Protein AF-A0A9D2LZL0-F1 (afdb_monomer_lite)

pLDDT: mean 82.32, std 16.12, range [36.31, 96.62]

Sequence (231 aa):
MKKNTRKNLRQLLTLCLCGFFLLLATGCQAQEADISLPTGEELEALESAVGYELDTLLDTLGLSEEDLTEPDLADLVPGLRDTNRYVELDTIRLRERIQINSDPAGTEYYGFSQYYLLYYPEKEGEDLVAPARALYDTLLETYGTPQSSIQDNMEPVTEEDWEKLSSGDETNLGDSWQVDEYTVLNFYVVLDGSYRRIELRYEWPELYETRMVNQGYLAREDAPLYLEGVE

Organism: NCBI:txid2838416

Foldseek 3Di:
DPPPVVVVVVVVVVVVVVVVVVVVVPPPPVPQPADADQADVLVVLCLVCFFAFPVSNCVSVVHDPVQWDQDDPVPDDQQKTFSSYWHDDPPFTWTKIWGFDDDPVSPGTTGGWKIKTKTDDPDPPDQPLVVLVSVVVVCCVRQNDFDQVVDDPGDDDDPVNSVCSVVVVDQKHKTWHPRDPQWIWIWMQHRPDNPGMIMIMIGRLQSNLQSCCVVVVDPPVRRPSHDPPRD

Radius of gyration: 23.6 Å; chains: 1; bounding box: 67×65×63 Å

Structure (mmCIF, N/CA/C/O backbone):
data_AF-A0A9D2LZL0-F1
#
_entry.id   AF-A0A9D2LZL0-F1
#
loop_
_atom_site.group_PDB
_atom_site.id
_atom_site.type_symbol
_atom_site.label_atom_id
_atom_site.label_alt_id
_atom_site.label_comp_id
_atom_site.label_asym_id
_atom_site.label_entity_id
_atom_site.label_seq_id
_atom_site.pdbx_PDB_ins_code
_atom_site.Cartn_x
_atom_site.Cartn_y
_atom_site.Cartn_z
_atom_site.occupancy
_atom_site.B_iso_or_equiv
_atom_site.auth_seq_id
_atom_site.auth_comp_id
_atom_site.auth_asym_id
_atom_site.auth_atom_id
_atom_site.pdbx_PDB_model_num
ATOM 1 N N . MET A 1 1 ? -41.123 49.631 -37.363 1.00 46.22 1 MET A N 1
ATOM 2 C CA . MET A 1 1 ? -39.895 49.026 -36.787 1.00 46.22 1 MET A CA 1
ATOM 3 C C . MET A 1 1 ? -40.201 47.966 -35.706 1.00 46.22 1 MET A C 1
ATOM 5 O O . MET A 1 1 ? -39.737 48.094 -34.587 1.00 46.22 1 MET A O 1
ATOM 9 N N . LYS A 1 2 ? -40.976 46.904 -35.998 1.00 47.22 2 LYS A N 1
ATOM 10 C CA . LYS A 1 2 ? -41.352 45.868 -34.994 1.00 47.22 2 LYS A CA 1
ATOM 11 C C . LYS A 1 2 ? -40.969 44.422 -35.366 1.00 47.22 2 LYS A C 1
ATOM 13 O O . LYS A 1 2 ? -41.225 43.511 -34.587 1.00 47.22 2 LYS A O 1
ATOM 18 N N . LYS A 1 3 ? -40.372 44.187 -36.545 1.00 45.50 3 LYS A N 1
ATOM 19 C CA . LYS A 1 3 ? -40.077 42.827 -37.048 1.00 45.50 3 LYS A CA 1
ATOM 20 C C . LYS A 1 3 ? -38.675 42.299 -36.702 1.00 45.50 3 LYS A C 1
ATOM 22 O O . LYS A 1 3 ? -38.541 41.091 -36.541 1.00 45.50 3 LYS A O 1
ATOM 27 N N . ASN A 1 4 ? -37.669 43.159 -36.513 1.00 49.22 4 ASN A N 1
ATOM 28 C CA . ASN A 1 4 ? -36.285 42.701 -36.287 1.00 49.22 4 ASN A CA 1
ATOM 29 C C . ASN A 1 4 ? -35.999 42.310 -34.826 1.00 49.22 4 ASN A C 1
ATOM 31 O O . ASN A 1 4 ? -35.248 41.374 -34.579 1.00 49.22 4 ASN A O 1
ATOM 35 N N . THR A 1 5 ? -36.667 42.935 -33.854 1.00 46.84 5 THR A N 1
ATOM 36 C CA . THR A 1 5 ? -36.438 42.674 -32.422 1.00 46.84 5 THR A CA 1
ATOM 37 C C . THR A 1 5 ? -36.901 41.277 -31.986 1.00 46.84 5 THR A C 1
ATOM 39 O O . THR A 1 5 ? -36.275 40.652 -31.138 1.00 46.84 5 THR A O 1
ATOM 42 N N . ARG A 1 6 ? -37.961 40.734 -32.609 1.00 50.62 6 ARG A N 1
ATOM 43 C CA . ARG A 1 6 ? -38.461 39.374 -32.315 1.00 50.62 6 ARG A CA 1
ATOM 44 C C . ARG A 1 6 ? -37.546 38.256 -32.824 1.00 50.62 6 ARG A C 1
ATOM 46 O O . ARG A 1 6 ? -37.548 37.185 -32.226 1.00 50.62 6 ARG A O 1
ATOM 53 N N . LYS A 1 7 ? -36.793 38.479 -33.911 1.00 50.34 7 LYS A N 1
ATOM 54 C CA . LYS A 1 7 ? -35.824 37.495 -34.431 1.00 50.34 7 LYS A CA 1
ATOM 55 C C . LYS A 1 7 ? -34.601 37.397 -33.516 1.00 50.34 7 LYS A C 1
ATOM 57 O O . LYS A 1 7 ? -34.241 36.290 -33.132 1.00 50.34 7 LYS A O 1
ATOM 62 N N . ASN A 1 8 ? -34.071 38.542 -33.082 1.00 54.78 8 ASN A N 1
ATOM 63 C CA . ASN A 1 8 ? -32.910 38.589 -32.191 1.00 54.78 8 ASN A CA 1
ATOM 64 C C . ASN A 1 8 ? -33.214 38.015 -30.800 1.00 54.78 8 ASN A C 1
ATOM 66 O O . ASN A 1 8 ? -32.378 37.312 -30.252 1.00 54.78 8 ASN A O 1
ATOM 70 N N . LEU A 1 9 ? -34.421 38.229 -30.258 1.00 50.97 9 LEU A N 1
ATOM 71 C CA . LEU A 1 9 ? -34.804 37.666 -28.957 1.00 50.97 9 LEU A CA 1
ATOM 72 C C . LEU A 1 9 ? -34.941 36.134 -28.994 1.00 50.97 9 LEU A C 1
ATOM 74 O O . LEU A 1 9 ? -34.541 35.464 -28.049 1.00 50.97 9 LEU A O 1
ATOM 78 N N . ARG A 1 10 ? -35.469 35.572 -30.093 1.00 53.09 10 ARG A N 1
ATOM 79 C CA . ARG A 1 10 ? -35.531 34.113 -30.274 1.00 53.09 10 ARG A CA 1
ATOM 80 C C . ARG A 1 10 ? -34.137 33.505 -30.409 1.00 53.09 10 ARG A C 1
ATOM 82 O O . ARG A 1 10 ? -33.887 32.500 -29.767 1.00 53.09 10 ARG A O 1
ATOM 89 N N . GLN A 1 11 ? -33.234 34.131 -31.166 1.00 54.78 11 GLN A N 1
ATOM 90 C CA . GLN A 1 11 ? -31.850 33.657 -31.294 1.00 54.78 11 GLN A CA 1
ATOM 91 C C . GLN A 1 11 ? -31.068 33.759 -29.976 1.00 54.78 11 GLN A C 1
ATOM 93 O O . GLN A 1 11 ? -30.339 32.828 -29.652 1.00 54.78 11 GLN A O 1
ATOM 98 N N . LEU A 1 12 ? -31.269 34.823 -29.186 1.00 53.47 12 LEU A N 1
ATOM 99 C CA . LEU A 1 12 ? -30.648 34.955 -27.861 1.00 53.47 12 LEU A CA 1
ATOM 100 C C . LEU A 1 12 ? -31.157 33.893 -26.876 1.00 53.47 12 LEU A C 1
ATOM 102 O O . LEU A 1 12 ? -30.365 33.301 -26.154 1.00 53.47 12 LEU A O 1
ATOM 106 N N . LEU A 1 13 ? -32.466 33.615 -26.875 1.00 53.81 13 LEU A N 1
ATOM 107 C CA . LEU A 1 13 ? -33.055 32.570 -26.031 1.00 53.81 13 LEU A CA 1
ATOM 108 C C . LEU A 1 13 ? -32.572 31.170 -26.431 1.00 53.81 13 LEU A C 1
ATOM 110 O O . LEU A 1 13 ? -32.317 30.356 -25.553 1.00 53.81 13 LEU A O 1
ATOM 114 N N . THR A 1 14 ? -32.393 30.892 -27.727 1.00 55.66 14 THR A N 1
ATOM 115 C CA . THR A 1 14 ? -31.835 29.610 -28.186 1.00 55.66 14 THR A CA 1
ATOM 116 C C . THR A 1 14 ? -30.355 29.467 -27.814 1.00 55.66 14 THR A C 1
ATOM 118 O O . THR A 1 14 ? -29.956 28.398 -27.370 1.00 55.66 14 THR A O 1
ATOM 121 N N . LEU A 1 15 ? -29.556 30.538 -27.903 1.00 53.66 15 LEU A N 1
ATOM 122 C CA . LEU A 1 15 ? -28.147 30.534 -27.482 1.00 53.66 15 LEU A CA 1
ATOM 123 C C . LEU A 1 15 ? -27.982 30.378 -25.961 1.00 53.66 15 LEU A C 1
ATOM 125 O O . LEU A 1 15 ? -27.123 29.617 -25.527 1.00 53.66 15 LEU A O 1
ATOM 129 N N . CYS A 1 16 ? -28.830 31.021 -25.152 1.00 55.09 16 CYS A N 1
ATOM 130 C CA . CYS A 1 16 ? -28.822 30.830 -23.698 1.00 55.09 16 CYS A CA 1
ATOM 131 C C . CYS A 1 16 ? -29.281 29.423 -23.287 1.00 55.09 16 CYS A C 1
ATOM 133 O O . CYS A 1 16 ? -28.709 28.863 -22.358 1.00 55.09 16 CYS A O 1
ATOM 135 N N . LEU A 1 17 ? -30.260 28.826 -23.981 1.00 50.84 17 LEU A N 1
ATOM 136 C CA . LEU A 1 17 ? -30.664 27.439 -23.717 1.00 50.84 17 LEU A CA 1
ATOM 137 C C . LEU A 1 17 ? -29.585 26.428 -24.132 1.00 50.84 17 LEU A C 1
ATOM 139 O O . LEU A 1 17 ? -29.344 25.485 -23.389 1.00 50.84 17 LEU A O 1
ATOM 143 N N . CYS A 1 18 ? -28.897 26.626 -25.261 1.00 54.00 18 CYS A N 1
ATOM 144 C CA . CYS A 1 18 ? -27.784 25.755 -25.657 1.00 54.00 18 CYS A CA 1
ATOM 145 C C . CYS A 1 18 ? -26.572 25.894 -24.719 1.00 54.00 18 CYS A C 1
ATOM 147 O O . CYS A 1 18 ? -25.956 24.887 -24.388 1.00 54.00 18 CYS A O 1
ATOM 149 N N . GLY A 1 19 ? -26.266 27.105 -24.236 1.00 48.22 19 GLY A N 1
ATOM 150 C CA . GLY A 1 19 ? -25.215 27.322 -23.234 1.00 48.22 19 GLY A CA 1
ATOM 151 C C . GLY A 1 19 ? -25.539 26.703 -21.870 1.00 48.22 19 GLY A C 1
ATOM 152 O O . GLY A 1 19 ? -24.652 26.168 -21.216 1.00 48.22 19 GLY A O 1
ATOM 153 N N . PHE A 1 20 ? -26.814 26.701 -21.467 1.00 49.69 20 PHE A N 1
ATOM 154 C CA . PHE A 1 20 ? -27.254 26.060 -20.224 1.00 49.69 20 PHE A CA 1
ATOM 155 C C . PHE A 1 20 ? -27.263 24.524 -20.325 1.00 49.69 20 PHE A C 1
ATOM 157 O O . PHE A 1 20 ? -26.908 23.851 -19.365 1.00 49.69 20 PHE A O 1
ATOM 164 N N . PHE A 1 21 ? -27.590 23.958 -21.495 1.00 49.78 21 PHE A N 1
ATOM 165 C CA . PHE A 1 21 ? -27.474 22.512 -21.737 1.00 49.78 21 PHE A CA 1
ATOM 166 C C . PHE A 1 21 ? -26.017 22.031 -21.829 1.00 49.78 21 PHE A C 1
ATOM 168 O O . PHE A 1 21 ? -25.735 20.912 -21.417 1.00 49.78 21 PHE A O 1
ATOM 175 N N . LEU A 1 22 ? -25.090 22.869 -22.307 1.00 49.69 22 LEU A N 1
ATOM 176 C CA . LEU A 1 22 ? -23.655 22.557 -22.299 1.00 49.69 22 LEU A CA 1
ATOM 177 C C . LEU A 1 22 ? -23.045 22.620 -20.887 1.00 49.69 22 LEU A C 1
ATOM 179 O O . LEU A 1 22 ? -22.181 21.811 -20.580 1.00 49.69 22 LEU A O 1
ATOM 183 N N . LEU A 1 23 ? -23.537 23.503 -20.010 1.00 45.44 23 LEU A N 1
ATOM 184 C CA . LEU A 1 23 ? -23.120 23.565 -18.597 1.00 45.44 23 LEU A CA 1
ATOM 185 C C . LEU A 1 23 ? -23.687 22.422 -17.737 1.00 45.44 23 LEU A C 1
ATOM 187 O O . LEU A 1 23 ? -23.098 22.077 -16.719 1.00 45.44 23 LEU A O 1
ATOM 191 N N . LEU A 1 24 ? -24.811 21.822 -18.139 1.00 46.03 24 LEU A N 1
ATOM 192 C CA . LEU A 1 24 ? -25.365 20.629 -17.483 1.00 46.03 24 LEU A CA 1
ATOM 193 C C . LEU A 1 24 ? -24.709 19.322 -17.961 1.00 46.03 24 LEU A C 1
ATOM 195 O O . LEU A 1 24 ? -24.859 18.302 -17.299 1.00 46.03 24 LEU A O 1
ATOM 199 N N . ALA A 1 25 ? -23.988 19.347 -19.086 1.00 44.53 25 ALA A N 1
ATOM 200 C CA . ALA A 1 25 ? -23.281 18.188 -19.633 1.00 44.53 25 ALA A CA 1
ATOM 201 C C . ALA A 1 25 ? -21.826 18.065 -19.142 1.00 44.53 25 ALA A C 1
ATOM 203 O O . ALA A 1 25 ? -21.196 17.044 -19.384 1.00 44.53 25 ALA A O 1
ATOM 204 N N . THR A 1 26 ? -21.298 19.066 -18.428 1.00 45.53 26 THR A N 1
ATOM 205 C CA . THR A 1 26 ? -19.999 18.982 -17.732 1.00 45.53 26 THR A CA 1
ATOM 206 C C . THR A 1 26 ? -20.143 18.556 -16.275 1.00 45.53 26 THR A C 1
ATOM 208 O O . THR A 1 26 ? -19.225 18.743 -15.481 1.00 45.53 26 THR A O 1
ATOM 211 N N . GLY A 1 27 ? -21.273 17.944 -15.914 1.00 39.00 27 GLY A N 1
ATOM 212 C CA . GLY A 1 27 ? -21.283 16.979 -14.827 1.00 39.00 27 GLY A CA 1
ATOM 213 C C . GLY A 1 27 ? -20.519 15.743 -15.285 1.00 39.00 27 GLY A C 1
ATOM 214 O O . GLY A 1 27 ? -21.130 14.706 -15.520 1.00 39.00 27 GLY A O 1
ATOM 215 N N . CYS A 1 28 ? -19.199 15.872 -15.450 1.00 40.34 28 CYS A N 1
ATOM 216 C CA . CYS A 1 28 ? -18.312 14.737 -15.288 1.00 40.34 28 CYS A CA 1
ATOM 217 C C . CYS A 1 28 ? -18.515 14.340 -13.825 1.00 40.34 28 CYS A C 1
ATOM 219 O O . CYS A 1 28 ? -17.888 14.889 -12.922 1.00 40.34 28 CYS A O 1
ATOM 221 N N . GLN A 1 29 ? -19.525 13.508 -13.565 1.00 36.31 29 GLN A N 1
ATOM 222 C CA . GLN A 1 29 ? -19.454 12.647 -12.405 1.00 36.31 29 GLN A CA 1
ATOM 223 C C . GLN A 1 29 ? -18.195 11.844 -12.684 1.00 36.31 29 GLN A C 1
ATOM 225 O O . GLN A 1 29 ? -18.207 11.011 -13.589 1.00 36.31 29 GLN A O 1
ATOM 230 N N . ALA A 1 30 ? -17.099 12.210 -12.011 1.00 42.16 30 ALA A N 1
ATOM 231 C CA . ALA A 1 30 ? -15.965 11.320 -11.875 1.00 42.16 30 ALA A CA 1
ATOM 232 C C . ALA A 1 30 ? -16.585 9.971 -11.535 1.00 42.16 30 ALA A C 1
ATOM 234 O O . ALA A 1 30 ? -17.383 9.870 -10.598 1.00 42.16 30 ALA A O 1
ATOM 235 N N . GLN A 1 31 ? -16.391 9.010 -12.426 1.00 42.47 31 GLN A N 1
ATOM 236 C CA . GLN A 1 31 ? -16.883 7.671 -12.218 1.00 42.47 31 GLN A CA 1
ATOM 237 C C . GLN A 1 31 ? -16.088 7.170 -11.016 1.00 42.47 31 GLN A C 1
ATOM 239 O O . GLN A 1 31 ? -14.926 6.814 -11.166 1.00 42.47 31 GLN A O 1
ATOM 244 N N . GLU A 1 32 ? -16.671 7.280 -9.818 1.00 50.75 32 GLU A N 1
ATOM 245 C CA . GLU A 1 32 ? -16.135 6.685 -8.599 1.00 50.75 32 GLU A CA 1
ATOM 246 C C . GLU A 1 32 ? -16.131 5.180 -8.867 1.00 50.75 32 GLU A C 1
ATOM 248 O O . GLU A 1 32 ? -17.160 4.508 -8.808 1.00 50.75 32 GLU A O 1
ATOM 253 N N . ALA A 1 33 ? -15.001 4.681 -9.361 1.00 53.25 33 ALA A N 1
ATOM 254 C CA . ALA A 1 33 ? -14.774 3.262 -9.495 1.00 53.25 33 ALA A CA 1
ATOM 255 C C . ALA A 1 33 ? -14.457 2.760 -8.088 1.00 53.25 33 ALA A C 1
ATOM 257 O O . ALA A 1 33 ? -13.345 2.959 -7.596 1.00 53.25 33 ALA A O 1
ATOM 258 N N . ASP A 1 34 ? -15.463 2.169 -7.448 1.00 74.06 34 ASP A N 1
ATOM 259 C CA . ASP A 1 34 ? -15.273 1.402 -6.225 1.00 74.06 34 ASP A CA 1
ATOM 260 C C . ASP A 1 34 ? -14.502 0.133 -6.598 1.00 74.06 34 ASP A C 1
ATOM 262 O O . ASP A 1 34 ? -15.026 -0.768 -7.260 1.00 74.06 34 ASP A O 1
ATOM 266 N N . ILE A 1 35 ? -13.221 0.113 -6.248 1.00 85.62 35 ILE A N 1
ATOM 267 C CA . ILE A 1 35 ? -12.334 -1.043 -6.393 1.00 85.62 35 ILE A CA 1
ATOM 268 C C . ILE A 1 35 ? -12.410 -1.912 -5.126 1.00 85.62 35 ILE A C 1
ATOM 270 O O . ILE A 1 35 ? -12.912 -1.478 -4.089 1.00 85.62 35 ILE A O 1
ATOM 274 N N . SER A 1 36 ? -11.935 -3.155 -5.191 1.00 90.25 36 SER A N 1
ATOM 275 C CA . SER A 1 36 ? -11.811 -4.048 -4.029 1.00 90.25 36 SER A CA 1
ATOM 276 C C . SER A 1 36 ? -10.390 -4.055 -3.463 1.00 90.25 36 SER A C 1
ATOM 278 O O . SER A 1 36 ? -9.466 -3.488 -4.045 1.00 90.25 36 SER A O 1
ATOM 280 N N . LEU A 1 37 ? -10.202 -4.719 -2.318 1.00 94.25 37 LEU A N 1
ATOM 281 C CA . LEU A 1 37 ? -8.863 -5.163 -1.932 1.00 94.25 37 LEU A CA 1
ATOM 282 C C . LEU A 1 37 ? -8.307 -6.074 -3.049 1.00 94.25 37 LEU A C 1
ATOM 284 O O . LEU A 1 37 ? -9.049 -6.963 -3.475 1.00 94.25 37 LEU A O 1
ATOM 288 N N . PRO A 1 38 ? -7.066 -5.862 -3.531 1.00 93.38 38 PRO A N 1
ATOM 289 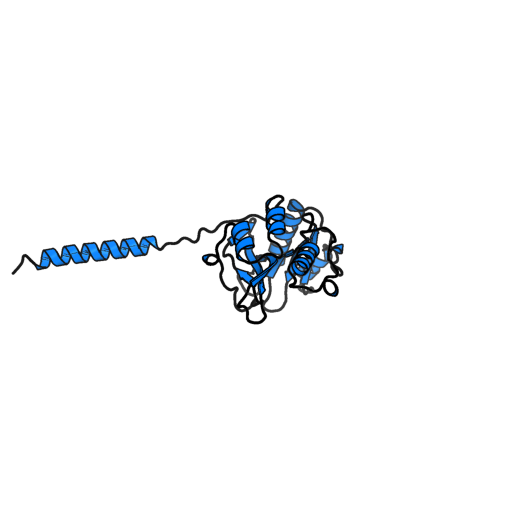C CA . PRO A 1 38 ? -6.494 -6.660 -4.614 1.00 93.38 38 PRO A CA 1
ATOM 290 C C . PRO A 1 38 ? -6.422 -8.153 -4.281 1.00 93.38 38 PRO A C 1
ATOM 292 O O . PRO A 1 38 ? -5.912 -8.534 -3.230 1.00 93.38 38 PRO A O 1
ATOM 295 N N . THR A 1 39 ? -6.878 -9.022 -5.182 1.00 89.56 39 THR A N 1
ATOM 296 C CA . THR A 1 39 ? -6.787 -10.481 -4.983 1.00 89.56 39 THR A CA 1
ATOM 297 C C . THR A 1 39 ? -6.308 -11.219 -6.230 1.00 89.56 39 THR A C 1
ATOM 299 O O . THR A 1 39 ? -6.680 -10.860 -7.344 1.00 89.56 39 THR A O 1
ATOM 302 N N . GLY A 1 40 ? -5.530 -12.294 -6.041 1.00 90.25 40 GLY A N 1
ATOM 303 C CA . GLY A 1 40 ? -5.144 -13.240 -7.098 1.00 90.25 40 GLY A CA 1
ATOM 304 C C . GLY A 1 40 ? -4.640 -12.555 -8.371 1.00 90.25 40 GLY A C 1
ATOM 305 O O . GLY A 1 40 ? -3.611 -11.897 -8.349 1.00 90.25 40 GLY A O 1
ATOM 306 N N . GLU A 1 41 ? -5.409 -12.653 -9.461 1.00 92.25 41 GLU A N 1
ATOM 307 C CA . GLU A 1 41 ? -5.065 -12.062 -10.766 1.00 92.25 41 GLU A CA 1
ATOM 308 C C . GLU A 1 41 ? -4.748 -10.551 -10.701 1.00 92.25 41 GLU A C 1
ATOM 310 O O . GLU A 1 41 ? -3.940 -10.064 -11.487 1.00 92.25 41 GLU A O 1
ATOM 315 N N . GLU A 1 42 ? -5.349 -9.793 -9.775 1.00 93.44 42 GLU A N 1
ATOM 316 C CA . GLU A 1 42 ? -5.051 -8.362 -9.601 1.00 93.44 42 GLU A CA 1
ATOM 317 C C . GLU A 1 42 ? -3.672 -8.132 -8.967 1.00 93.44 42 GLU A C 1
ATOM 319 O O . GLU A 1 42 ? -2.979 -7.181 -9.332 1.00 93.44 42 GLU A O 1
ATOM 324 N N . LEU A 1 43 ? -3.263 -9.007 -8.042 1.00 95.25 43 LEU A N 1
ATOM 325 C CA . LEU A 1 43 ? -1.931 -8.975 -7.436 1.00 95.25 43 LEU A CA 1
ATOM 326 C C . LEU A 1 43 ? -0.873 -9.378 -8.469 1.00 95.25 43 LEU A C 1
ATOM 328 O O . LEU A 1 43 ? 0.096 -8.644 -8.643 1.00 95.25 43 LEU A O 1
ATOM 332 N N . GLU A 1 44 ? -1.114 -10.439 -9.245 1.00 95.12 44 GLU A N 1
ATOM 333 C CA . GLU A 1 44 ? -0.248 -10.843 -10.365 1.00 95.12 44 GLU A CA 1
ATOM 334 C C . GLU A 1 44 ? -0.106 -9.723 -11.418 1.00 95.12 44 GLU A C 1
ATOM 336 O O . GLU A 1 44 ? 0.980 -9.473 -11.952 1.00 95.12 44 GLU A O 1
ATOM 341 N N . ALA A 1 45 ? -1.197 -9.008 -11.716 1.00 94.50 45 ALA A N 1
ATOM 342 C CA . ALA A 1 45 ? -1.170 -7.873 -12.633 1.00 94.50 45 ALA A CA 1
ATOM 343 C C . ALA A 1 45 ? -0.304 -6.730 -12.080 1.00 94.50 45 ALA A C 1
ATOM 345 O O . ALA A 1 45 ? 0.572 -6.231 -12.792 1.00 94.50 45 ALA A O 1
ATOM 346 N N . LEU A 1 46 ? -0.490 -6.355 -10.811 1.00 95.50 46 LEU A N 1
ATOM 347 C CA . LEU A 1 46 ? 0.350 -5.360 -10.141 1.00 95.50 46 LEU A CA 1
ATOM 348 C C . LEU A 1 46 ? 1.825 -5.780 -10.132 1.00 95.50 46 LEU A C 1
ATOM 350 O O . LEU A 1 46 ? 2.677 -4.979 -10.517 1.00 95.50 46 LEU A O 1
ATOM 354 N N . GLU A 1 47 ? 2.120 -7.036 -9.783 1.00 95.62 47 GLU A N 1
ATOM 355 C CA . GLU A 1 47 ? 3.463 -7.620 -9.848 1.00 95.62 47 GLU A CA 1
ATOM 356 C C . GLU A 1 47 ? 4.071 -7.456 -11.237 1.00 95.62 47 GLU A C 1
ATOM 358 O O . GLU A 1 47 ? 5.226 -7.057 -11.363 1.00 95.62 47 GLU A O 1
ATOM 363 N N . SER A 1 48 ? 3.305 -7.685 -12.306 1.00 94.25 48 SER A N 1
ATOM 364 C CA . SER A 1 48 ? 3.797 -7.526 -13.679 1.00 94.25 48 SER A CA 1
ATOM 365 C C . SER A 1 48 ? 4.217 -6.089 -14.021 1.00 94.25 48 SER A C 1
ATOM 367 O O . SER A 1 48 ? 5.120 -5.906 -14.835 1.00 94.25 48 SER A O 1
ATOM 369 N N . ALA A 1 49 ? 3.642 -5.083 -13.355 1.00 95.56 49 ALA A N 1
ATOM 370 C CA . ALA A 1 49 ? 3.951 -3.670 -13.564 1.00 95.56 49 ALA A CA 1
ATOM 371 C C . ALA A 1 49 ? 5.109 -3.149 -12.692 1.00 95.56 49 ALA A C 1
ATOM 373 O O . ALA A 1 49 ? 5.668 -2.090 -12.985 1.00 95.56 49 ALA A O 1
ATOM 374 N N . VAL A 1 50 ? 5.491 -3.865 -11.627 1.00 95.31 50 VAL A N 1
ATOM 375 C CA . VAL A 1 50 ? 6.560 -3.444 -10.701 1.00 95.31 50 VAL A CA 1
ATOM 376 C C . VAL A 1 50 ? 7.847 -3.138 -11.449 1.00 95.31 50 VAL A C 1
ATOM 378 O O . VAL A 1 50 ? 8.293 -3.899 -12.304 1.00 95.31 50 VAL A O 1
ATOM 381 N N . GLY A 1 51 ? 8.479 -2.023 -11.106 1.00 92.94 51 GLY A N 1
ATOM 382 C CA . GLY A 1 51 ? 9.735 -1.615 -11.708 1.00 92.94 51 GLY A CA 1
ATOM 383 C C . GLY A 1 51 ? 9.611 -1.078 -13.137 1.00 92.94 51 GLY A C 1
ATOM 384 O O . GLY A 1 51 ? 10.617 -0.627 -13.672 1.00 92.94 51 GLY A O 1
ATOM 385 N N . TYR A 1 52 ? 8.428 -1.053 -13.746 1.00 92.06 52 TYR A N 1
ATOM 386 C CA . TYR A 1 52 ? 8.223 -0.410 -15.044 1.00 92.06 52 TYR A CA 1
ATOM 387 C C . TYR A 1 52 ? 7.809 1.061 -14.898 1.00 92.06 52 TYR A C 1
ATOM 389 O O . TYR A 1 52 ? 7.573 1.565 -13.796 1.00 92.06 52 TYR A O 1
ATOM 397 N N . GLU A 1 53 ? 7.802 1.769 -16.026 1.00 90.62 53 GLU A N 1
ATOM 398 C CA . GLU A 1 53 ? 7.423 3.180 -16.126 1.00 90.62 53 GLU A CA 1
ATOM 399 C C . GLU A 1 53 ? 5.915 3.394 -15.910 1.00 90.62 53 GLU A C 1
ATOM 401 O O . GLU A 1 53 ? 5.117 2.451 -15.933 1.00 90.62 53 GLU A O 1
ATOM 406 N N . LEU A 1 54 ? 5.526 4.662 -15.724 1.00 90.88 54 LEU A N 1
ATOM 407 C CA . LEU A 1 54 ? 4.168 5.065 -15.352 1.00 90.88 54 LEU A CA 1
ATOM 408 C C . LEU A 1 54 ? 3.107 4.502 -16.301 1.00 90.88 54 LEU A C 1
ATOM 410 O O . LEU A 1 54 ? 2.120 3.943 -15.836 1.00 90.88 54 LEU A O 1
ATOM 414 N N . ASP A 1 55 ? 3.339 4.581 -17.611 1.00 92.19 55 ASP A N 1
ATOM 415 C CA . ASP A 1 55 ? 2.389 4.121 -18.629 1.00 92.19 55 ASP A CA 1
ATOM 416 C C . ASP A 1 55 ? 2.028 2.639 -18.465 1.00 92.19 55 ASP A C 1
ATOM 418 O O . ASP A 1 55 ? 0.861 2.270 -18.559 1.00 92.19 55 ASP A O 1
ATOM 422 N N . THR A 1 56 ? 3.007 1.783 -18.148 1.00 93.00 56 THR A N 1
ATOM 423 C CA . THR A 1 56 ? 2.763 0.340 -17.964 1.00 93.00 56 THR A CA 1
ATOM 424 C C . THR A 1 56 ? 1.891 0.079 -16.739 1.00 93.00 56 THR A C 1
ATOM 426 O O . THR A 1 56 ? 0.981 -0.751 -16.780 1.00 93.00 56 THR A O 1
ATOM 429 N N . LEU A 1 57 ? 2.141 0.806 -15.648 1.00 94.19 57 LEU A N 1
ATOM 430 C CA . LEU A 1 57 ? 1.316 0.730 -14.447 1.00 94.19 57 LEU A CA 1
ATOM 431 C C . LEU A 1 57 ? -0.105 1.234 -14.710 1.00 94.19 57 LEU A C 1
ATOM 433 O O . LEU A 1 57 ? -1.068 0.595 -14.295 1.00 94.19 57 LEU A O 1
ATOM 437 N N . LEU A 1 58 ? -0.248 2.367 -15.397 1.00 93.88 58 LEU A N 1
ATOM 438 C CA . LEU A 1 58 ? -1.557 2.935 -15.702 1.00 93.88 58 LEU A CA 1
ATOM 439 C C . LEU A 1 58 ? -2.372 2.003 -16.596 1.00 93.88 58 LEU A C 1
ATOM 441 O O . LEU A 1 58 ? -3.518 1.716 -16.261 1.00 93.88 58 LEU A O 1
ATOM 445 N N . ASP A 1 59 ? -1.765 1.435 -17.639 1.00 94.81 59 ASP A N 1
ATOM 446 C CA . ASP A 1 59 ? -2.405 0.421 -18.481 1.00 94.81 59 ASP A CA 1
ATOM 447 C C . ASP A 1 59 ? -2.853 -0.799 -17.659 1.00 94.81 59 ASP A C 1
ATOM 449 O O . ASP A 1 59 ? -3.974 -1.283 -17.827 1.00 94.81 59 ASP A O 1
ATOM 453 N N . THR A 1 60 ? -2.011 -1.259 -16.726 1.00 94.25 60 THR A N 1
ATOM 454 C CA . THR A 1 60 ? -2.318 -2.377 -15.813 1.00 94.25 60 THR A CA 1
ATOM 455 C C . THR A 1 60 ? -3.526 -2.069 -14.930 1.00 94.25 60 THR A C 1
ATOM 457 O O . THR A 1 60 ? -4.393 -2.918 -14.731 1.00 94.25 60 THR A O 1
ATOM 460 N N . LEU A 1 61 ? -3.614 -0.837 -14.429 1.00 92.62 61 LEU A N 1
ATOM 461 C CA . LEU A 1 61 ? -4.708 -0.376 -13.578 1.00 92.62 61 LEU A CA 1
ATOM 462 C C . LEU A 1 61 ? -5.951 0.066 -14.363 1.00 92.62 61 LEU A C 1
ATOM 464 O O . LEU A 1 61 ? -6.970 0.382 -13.742 1.00 92.62 61 LEU A O 1
ATOM 468 N N . GLY A 1 62 ? -5.885 0.114 -15.697 1.00 93.44 62 GLY A N 1
ATOM 469 C CA . GLY A 1 62 ? -6.935 0.686 -16.541 1.00 93.44 62 GLY A CA 1
ATOM 470 C C . GLY A 1 62 ? -7.134 2.189 -16.319 1.00 93.44 62 GLY A C 1
ATOM 471 O O . GLY A 1 62 ? -8.264 2.672 -16.394 1.00 93.44 62 GLY A O 1
ATOM 472 N N . LEU A 1 63 ? -6.054 2.901 -16.000 1.00 93.75 63 LEU A N 1
ATOM 473 C CA . LEU A 1 63 ? -6.002 4.336 -15.737 1.00 93.75 63 LEU A CA 1
ATOM 474 C C . LEU A 1 63 ? -5.258 5.078 -16.853 1.00 93.75 63 LEU A C 1
ATOM 476 O O . LEU A 1 63 ? -4.615 4.493 -17.721 1.00 93.75 63 LEU A O 1
ATOM 480 N N . SER A 1 64 ? -5.329 6.399 -16.795 1.00 93.81 64 SER A N 1
ATOM 481 C CA . SER A 1 64 ? -4.560 7.340 -17.598 1.00 93.81 64 SER A CA 1
ATOM 482 C C . SER A 1 64 ? -3.927 8.409 -16.705 1.00 93.81 64 SER A C 1
ATOM 484 O O . SER A 1 64 ? -4.316 8.580 -15.550 1.00 93.81 64 SER A O 1
ATOM 486 N N . GLU A 1 65 ? -2.963 9.171 -17.228 1.00 91.25 65 GLU A N 1
ATOM 487 C CA . GLU A 1 65 ? -2.350 10.266 -16.459 1.00 91.25 65 GLU A CA 1
ATOM 488 C C . GLU A 1 65 ? -3.375 11.325 -16.019 1.00 91.25 65 GLU A C 1
ATOM 490 O O . GLU A 1 65 ? -3.185 11.973 -14.993 1.00 91.25 65 GLU A O 1
ATOM 495 N N . GLU A 1 66 ? -4.471 11.499 -16.769 1.00 92.00 66 GLU A N 1
ATOM 496 C CA . GLU A 1 66 ? -5.541 12.451 -16.438 1.00 92.00 66 GLU A CA 1
ATOM 497 C C . GLU A 1 66 ? -6.330 12.045 -15.182 1.00 92.00 66 GLU A C 1
ATOM 499 O O . GLU A 1 66 ? -6.957 12.902 -14.555 1.00 92.00 66 GLU A O 1
ATOM 504 N N . ASP A 1 67 ? -6.279 10.766 -14.800 1.00 91.81 67 ASP A N 1
ATOM 505 C CA . ASP A 1 67 ? -6.906 10.250 -13.579 1.00 91.81 67 ASP A CA 1
ATOM 506 C C . ASP A 1 67 ? -6.062 10.551 -12.329 1.00 91.81 67 ASP A C 1
ATOM 508 O O . ASP A 1 67 ? -6.566 10.504 -11.200 1.00 91.81 67 ASP A O 1
ATOM 512 N N . LEU A 1 68 ? -4.782 10.893 -12.521 1.00 91.38 68 LEU A N 1
ATOM 513 C CA . LEU A 1 68 ? -3.847 11.145 -11.437 1.00 91.38 68 LEU A CA 1
ATOM 514 C C . LEU A 1 68 ? -3.917 12.588 -10.943 1.00 91.38 68 LEU A C 1
ATOM 516 O O . LEU A 1 68 ? -3.887 13.558 -11.703 1.00 91.38 68 LEU A O 1
ATOM 520 N N . THR A 1 69 ? -3.896 12.735 -9.625 1.00 89.88 69 THR A N 1
ATOM 521 C CA . THR A 1 69 ? -3.752 14.024 -8.952 1.00 89.88 69 THR A CA 1
ATOM 522 C C . THR A 1 69 ? -2.587 14.003 -7.974 1.00 89.88 69 THR A C 1
ATOM 524 O O . THR A 1 69 ? -2.221 12.962 -7.425 1.00 89.88 69 THR A O 1
ATOM 527 N N . GLU A 1 70 ? -1.987 15.171 -7.748 1.00 83.50 70 GLU A N 1
ATOM 528 C CA . GLU A 1 70 ? -1.008 15.328 -6.672 1.00 83.50 70 GLU A CA 1
ATOM 529 C C . GLU A 1 70 ? -1.688 15.071 -5.317 1.00 83.50 70 GLU A C 1
ATOM 531 O O . GLU A 1 70 ? -2.807 15.557 -5.111 1.00 83.50 70 GLU A O 1
ATOM 536 N N . PRO A 1 71 ? -1.037 14.336 -4.398 1.00 78.88 71 PRO A N 1
ATOM 537 C CA . PRO A 1 71 ? -1.564 14.138 -3.060 1.00 78.88 71 PRO A CA 1
ATOM 538 C C . PRO A 1 71 ? -1.604 15.468 -2.300 1.00 78.88 71 PRO A C 1
ATOM 540 O O . PRO A 1 71 ? -0.919 16.441 -2.638 1.00 78.88 71 PRO A O 1
ATOM 543 N N . ASP A 1 72 ? -2.398 15.505 -1.231 1.00 73.00 72 ASP A N 1
ATOM 544 C CA . ASP A 1 72 ? -2.420 16.647 -0.323 1.00 73.00 72 ASP A CA 1
ATOM 545 C C . ASP A 1 72 ? -1.004 16.982 0.176 1.00 73.00 72 ASP A C 1
ATOM 547 O O . ASP A 1 72 ? -0.199 16.096 0.458 1.00 73.00 72 ASP A O 1
ATOM 551 N N . LEU A 1 73 ? -0.706 18.280 0.327 1.00 57.66 73 LEU A N 1
ATOM 552 C CA . LEU A 1 73 ? 0.640 18.804 0.635 1.00 57.66 73 LEU A CA 1
ATOM 553 C C . LEU A 1 73 ? 1.309 18.178 1.871 1.00 57.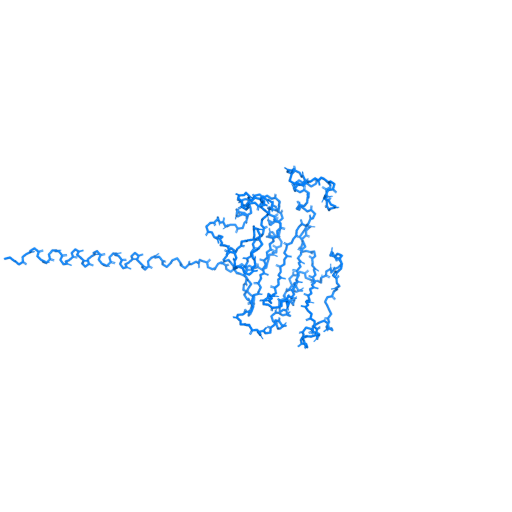66 73 LEU A C 1
ATOM 555 O O . LEU A 1 73 ? 2.526 18.267 2.021 1.00 57.66 73 LEU A O 1
ATOM 559 N N . ALA A 1 74 ? 0.513 17.608 2.772 1.00 58.94 74 ALA A N 1
ATOM 560 C CA . ALA A 1 74 ? 0.980 16.926 3.966 1.00 58.94 74 ALA A CA 1
ATOM 561 C C . ALA A 1 74 ? 1.764 15.639 3.605 1.00 58.94 74 ALA A C 1
ATOM 563 O O . ALA A 1 74 ? 2.771 15.336 4.237 1.00 58.94 74 ALA A O 1
ATOM 564 N N . ASP A 1 75 ? 1.394 14.946 2.527 1.00 61.75 75 ASP A N 1
ATOM 565 C CA . ASP A 1 75 ? 1.958 13.649 2.135 1.00 61.75 75 ASP A CA 1
ATOM 566 C C . ASP A 1 75 ? 2.839 13.737 0.879 1.00 61.75 75 ASP A C 1
ATOM 568 O O . ASP A 1 75 ? 2.915 12.790 0.096 1.00 61.75 75 ASP A O 1
ATOM 572 N N . LEU A 1 76 ? 3.492 14.882 0.645 1.00 63.25 76 LEU A N 1
ATOM 573 C CA . LEU A 1 76 ? 4.359 15.083 -0.519 1.00 63.25 76 LEU A CA 1
ATOM 574 C C . LEU A 1 76 ? 5.615 14.207 -0.440 1.00 63.25 76 LEU A C 1
ATOM 576 O O . LEU A 1 76 ? 6.688 14.637 -0.012 1.00 63.25 76 LEU A O 1
ATOM 580 N N . VAL A 1 77 ? 5.476 12.977 -0.913 1.00 75.00 77 VAL A N 1
ATOM 581 C CA . VAL A 1 77 ? 6.583 12.109 -1.291 1.00 75.00 77 VAL A CA 1
ATOM 582 C C . VAL A 1 77 ? 6.712 12.182 -2.815 1.00 75.00 77 VAL A C 1
ATOM 584 O O . VAL A 1 77 ? 5.706 12.011 -3.508 1.00 75.00 77 VAL A O 1
ATOM 587 N N . PRO A 1 78 ? 7.907 12.471 -3.367 1.00 77.38 78 PRO A N 1
ATOM 588 C CA . PRO A 1 78 ? 8.108 12.479 -4.811 1.00 77.38 78 PRO A CA 1
ATOM 589 C C . PRO A 1 78 ? 7.577 11.201 -5.466 1.00 77.38 78 PRO A C 1
ATOM 591 O O . PRO A 1 78 ? 7.869 10.097 -5.006 1.00 77.38 78 PRO A O 1
ATOM 594 N N . GLY A 1 79 ? 6.771 11.380 -6.514 1.00 84.62 79 GLY A N 1
ATOM 595 C CA . GLY A 1 79 ? 6.211 10.282 -7.297 1.00 84.62 79 GLY A CA 1
ATOM 596 C C . GLY A 1 79 ? 5.004 9.560 -6.683 1.00 84.62 79 GLY A C 1
ATOM 597 O O . GLY A 1 79 ? 4.460 8.655 -7.310 1.00 84.62 79 GLY A O 1
ATOM 598 N N . LEU A 1 80 ? 4.529 9.976 -5.504 1.00 89.06 80 LEU A N 1
ATOM 599 C CA . LEU A 1 80 ? 3.240 9.534 -4.967 1.00 89.06 80 LEU A CA 1
ATOM 600 C C . LEU A 1 80 ? 2.092 10.242 -5.705 1.00 89.0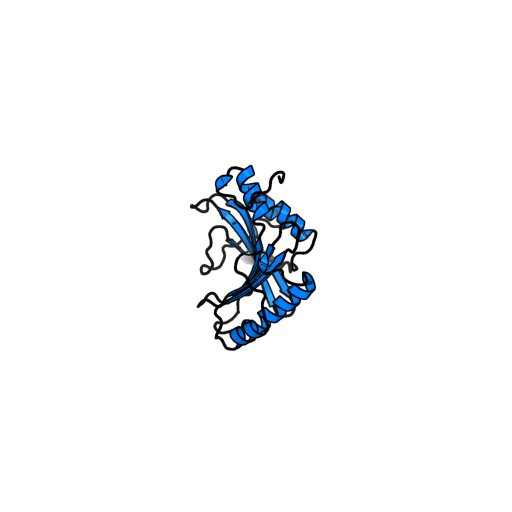6 80 LEU A C 1
ATOM 602 O O . LEU A 1 80 ? 2.131 11.460 -5.895 1.00 89.06 80 LEU A O 1
ATOM 606 N N . ARG A 1 81 ? 1.064 9.505 -6.128 1.00 91.44 81 ARG A N 1
ATOM 607 C CA . ARG A 1 81 ? -0.089 10.029 -6.880 1.00 91.44 81 ARG A CA 1
ATOM 608 C C . ARG A 1 81 ? -1.395 9.483 -6.314 1.00 91.44 81 ARG A C 1
ATOM 610 O O . ARG A 1 81 ? -1.498 8.289 -6.044 1.00 91.44 81 ARG A O 1
ATOM 617 N N . ASP A 1 82 ? -2.385 10.361 -6.168 1.00 92.19 82 ASP A N 1
ATOM 618 C CA . ASP A 1 82 ? -3.781 9.985 -5.926 1.00 92.19 82 ASP A CA 1
ATOM 619 C C . ASP A 1 82 ? -4.405 9.544 -7.256 1.00 92.19 82 ASP A C 1
ATOM 621 O O . ASP A 1 82 ? -4.301 10.266 -8.245 1.00 92.19 82 ASP A O 1
ATOM 625 N N . THR A 1 83 ? -5.074 8.392 -7.284 1.00 92.75 83 THR A N 1
ATOM 626 C CA . THR A 1 83 ? -5.779 7.895 -8.487 1.00 92.75 83 THR A CA 1
ATOM 627 C C . THR A 1 83 ? -7.250 8.309 -8.527 1.00 92.75 83 THR A C 1
ATOM 629 O O . THR A 1 83 ? -7.972 7.993 -9.469 1.00 92.75 83 THR A O 1
ATOM 632 N N . ASN A 1 84 ? -7.724 8.963 -7.460 1.00 89.38 84 ASN A N 1
ATOM 633 C CA . ASN A 1 84 ? -9.128 9.307 -7.225 1.00 89.38 84 ASN A CA 1
ATOM 634 C C . ASN A 1 84 ? -10.095 8.108 -7.169 1.00 89.38 84 ASN A C 1
ATOM 636 O O . ASN A 1 84 ? -11.312 8.312 -7.151 1.00 89.38 84 ASN A O 1
ATOM 640 N N . ARG A 1 85 ? -9.576 6.876 -7.079 1.00 92.81 85 ARG A N 1
ATOM 641 C CA . ARG A 1 85 ? -10.363 5.667 -6.808 1.00 92.81 85 ARG A CA 1
ATOM 642 C C . ARG A 1 85 ? -10.395 5.355 -5.317 1.00 92.81 85 ARG A C 1
ATOM 644 O O . ARG A 1 85 ? -9.543 5.808 -4.544 1.00 92.81 85 ARG A O 1
ATOM 651 N N . TYR A 1 86 ? -11.401 4.583 -4.918 1.00 92.88 86 TYR A N 1
ATOM 652 C CA . TYR A 1 86 ? -11.610 4.209 -3.527 1.00 92.88 86 TYR A CA 1
ATOM 653 C C . TYR A 1 86 ? -11.974 2.734 -3.403 1.00 92.88 86 TYR A C 1
ATOM 655 O O . TYR A 1 86 ? -12.653 2.189 -4.267 1.00 92.88 86 TYR A O 1
ATOM 663 N N . VAL A 1 87 ? -11.559 2.114 -2.299 1.00 92.88 87 VAL A N 1
ATOM 664 C CA . VAL A 1 87 ? -12.127 0.848 -1.826 1.00 92.88 87 VAL A CA 1
ATOM 665 C C . VAL A 1 87 ? -13.136 1.171 -0.731 1.00 92.88 87 VAL A C 1
ATOM 667 O O . VAL A 1 87 ? -12.782 1.793 0.274 1.00 92.88 87 VAL A O 1
ATOM 670 N N . GLU A 1 88 ? -14.381 0.739 -0.908 1.00 90.81 88 GLU A N 1
ATOM 671 C CA . GLU A 1 88 ? -15.424 0.844 0.116 1.00 90.81 88 GLU A CA 1
ATOM 672 C C . GLU A 1 88 ? -15.583 -0.492 0.856 1.00 90.81 88 GLU A C 1
ATOM 674 O O . GLU A 1 88 ? -15.973 -1.503 0.273 1.00 90.81 88 GLU A O 1
ATOM 679 N N . LEU A 1 89 ? -15.281 -0.495 2.157 1.00 86.12 89 LEU A N 1
ATOM 680 C CA . LEU A 1 89 ? -15.423 -1.641 3.059 1.00 86.12 89 LEU A CA 1
ATOM 681 C C . LEU A 1 89 ? -16.357 -1.259 4.205 1.00 86.12 89 LEU A C 1
ATOM 683 O O . LEU A 1 89 ? -15.940 -0.543 5.108 1.00 86.12 89 LEU A O 1
ATOM 687 N N . ASP A 1 90 ? -17.605 -1.731 4.188 1.00 80.75 90 ASP A N 1
ATOM 688 C CA . ASP A 1 90 ? -18.650 -1.406 5.172 1.00 80.75 90 ASP A CA 1
ATOM 689 C C . ASP A 1 90 ? -18.739 0.096 5.525 1.00 80.75 90 ASP A C 1
ATOM 691 O O . ASP A 1 90 ? -19.484 0.847 4.897 1.00 80.75 90 ASP A O 1
ATOM 695 N N . THR A 1 91 ? -18.015 0.541 6.557 1.00 78.00 91 THR A N 1
ATOM 696 C CA . THR A 1 91 ? -17.985 1.931 7.044 1.00 78.00 91 THR A CA 1
ATOM 697 C C . THR A 1 91 ? -16.666 2.658 6.770 1.00 78.00 91 THR A C 1
ATOM 699 O O . THR A 1 91 ? -16.473 3.769 7.258 1.00 78.00 91 THR A O 1
ATOM 702 N N . ILE A 1 92 ? -15.740 2.031 6.052 1.00 87.81 92 ILE A N 1
ATOM 703 C CA . ILE A 1 92 ? -14.386 2.509 5.779 1.00 87.81 92 ILE A CA 1
ATOM 704 C C . ILE A 1 92 ? -14.267 2.781 4.285 1.00 87.81 92 ILE A C 1
ATOM 706 O O . ILE A 1 92 ? -14.581 1.930 3.457 1.00 87.81 92 ILE A O 1
ATOM 710 N N . ARG A 1 93 ? -13.765 3.967 3.947 1.00 91.06 93 ARG A N 1
ATOM 711 C CA . ARG A 1 93 ? -13.455 4.347 2.572 1.00 91.06 93 ARG A CA 1
ATOM 712 C C . ARG A 1 93 ? -11.959 4.597 2.454 1.00 91.06 93 ARG A C 1
ATOM 714 O O . ARG A 1 93 ? -11.448 5.567 3.011 1.00 91.06 93 ARG A O 1
ATOM 721 N N . LEU A 1 94 ? -11.261 3.699 1.769 1.00 93.56 94 LEU A N 1
ATOM 722 C CA . LEU A 1 94 ? -9.818 3.777 1.560 1.00 93.56 94 LEU A CA 1
ATOM 723 C C . LEU A 1 94 ? -9.542 4.465 0.229 1.00 93.56 94 LEU A C 1
ATOM 725 O O . LEU A 1 94 ? -10.066 4.034 -0.793 1.00 93.56 94 LEU A O 1
ATOM 729 N N . ARG A 1 95 ? -8.722 5.514 0.221 1.00 93.31 95 ARG A N 1
ATOM 730 C CA . ARG A 1 95 ? -8.265 6.158 -1.013 1.00 93.31 95 ARG A CA 1
ATOM 731 C C . ARG A 1 95 ? -7.092 5.382 -1.600 1.00 93.31 95 ARG A C 1
ATOM 733 O O . ARG A 1 95 ? -6.138 5.083 -0.884 1.00 93.31 95 ARG A O 1
ATOM 740 N N . GLU A 1 96 ? -7.153 5.109 -2.895 1.00 94.50 96 GLU A N 1
ATOM 741 C CA . GLU A 1 96 ? -6.060 4.476 -3.622 1.00 94.50 96 GLU A CA 1
ATOM 742 C C . GLU A 1 96 ? -4.973 5.491 -4.003 1.00 94.50 96 GLU A C 1
ATOM 744 O O . GLU A 1 96 ? -5.254 6.585 -4.508 1.00 94.50 96 GLU A O 1
ATOM 749 N N . ARG A 1 97 ? -3.716 5.105 -3.767 1.00 94.31 97 ARG A N 1
ATOM 750 C CA . ARG A 1 97 ? -2.531 5.814 -4.253 1.00 94.31 97 ARG A CA 1
ATOM 751 C C . ARG A 1 97 ? -1.540 4.852 -4.880 1.00 94.31 97 ARG A C 1
ATOM 753 O O . ARG A 1 97 ? -1.433 3.692 -4.492 1.00 94.31 97 ARG A O 1
ATOM 760 N N . ILE A 1 98 ? -0.749 5.387 -5.794 1.00 94.38 98 ILE A N 1
ATOM 761 C CA . ILE A 1 98 ? 0.404 4.705 -6.376 1.00 94.38 98 ILE A CA 1
ATOM 762 C C . ILE A 1 98 ? 1.661 5.505 -6.077 1.00 94.38 98 ILE A C 1
ATOM 764 O O . ILE A 1 98 ? 1.625 6.736 -6.045 1.00 94.38 98 ILE A O 1
ATOM 768 N N . GLN A 1 99 ? 2.777 4.814 -5.890 1.00 92.94 99 GLN A N 1
ATOM 769 C CA . GLN A 1 99 ? 4.086 5.435 -5.847 1.00 92.94 99 GLN A CA 1
ATOM 770 C C . GLN A 1 99 ? 4.964 4.876 -6.953 1.00 92.94 99 GLN A C 1
ATOM 772 O O . GLN A 1 99 ? 5.230 3.675 -7.038 1.00 92.94 99 GLN A O 1
ATOM 777 N N . ILE A 1 100 ? 5.419 5.792 -7.794 1.00 90.62 100 ILE A N 1
ATOM 778 C CA . ILE A 1 100 ? 6.413 5.538 -8.821 1.00 90.62 100 ILE A CA 1
ATOM 779 C C . ILE A 1 100 ? 7.658 6.339 -8.484 1.00 90.62 100 ILE A C 1
ATOM 781 O O . ILE A 1 100 ? 7.553 7.495 -8.083 1.00 90.62 100 ILE A O 1
ATOM 785 N N . ASN A 1 101 ? 8.843 5.748 -8.605 1.00 87.69 101 ASN A N 1
ATOM 786 C CA . ASN A 1 101 ? 10.046 6.526 -8.364 1.00 87.69 101 ASN A CA 1
ATOM 787 C C . ASN A 1 101 ? 10.235 7.573 -9.458 1.00 87.69 101 ASN A C 1
ATOM 789 O O . ASN A 1 101 ? 9.714 7.479 -10.569 1.00 87.69 101 ASN A O 1
ATOM 793 N N . SER A 1 102 ? 10.947 8.631 -9.106 1.00 82.19 102 SER A N 1
ATOM 794 C CA . SER A 1 102 ? 11.254 9.697 -10.037 1.00 82.19 102 SER A CA 1
ATOM 795 C C . SER A 1 102 ? 12.702 10.111 -9.902 1.00 82.19 102 SER A C 1
ATOM 797 O O . SER A 1 102 ? 13.374 9.845 -8.898 1.00 82.19 102 SER A O 1
ATOM 799 N N . ASP A 1 103 ? 13.200 10.816 -10.906 1.00 79.44 103 ASP A N 1
ATOM 800 C CA . ASP A 1 103 ? 14.4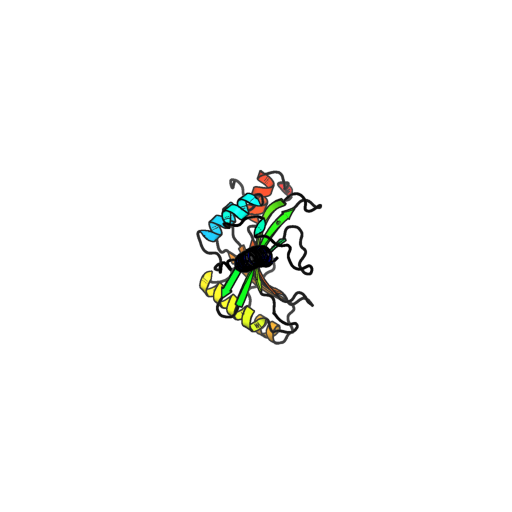55 11.528 -10.758 1.00 79.44 103 ASP A CA 1
ATOM 801 C C . ASP A 1 103 ? 14.326 12.593 -9.645 1.00 79.44 103 ASP A C 1
ATOM 803 O O . ASP A 1 103 ? 13.214 12.990 -9.272 1.00 79.44 103 ASP A O 1
ATOM 807 N N . PRO A 1 104 ? 15.443 13.089 -9.079 1.00 73.44 104 PRO A N 1
ATOM 808 C CA . PRO A 1 104 ? 15.391 14.077 -8.000 1.00 73.44 104 PRO A CA 1
ATOM 809 C C . PRO A 1 104 ? 14.655 15.374 -8.365 1.00 73.44 104 PRO A C 1
ATOM 811 O O . PRO A 1 104 ? 14.255 16.119 -7.471 1.00 73.44 104 PRO A O 1
ATOM 814 N N . ALA A 1 105 ? 14.515 15.673 -9.662 1.00 74.25 105 ALA A N 1
ATOM 815 C CA . ALA A 1 105 ? 13.760 16.823 -10.143 1.00 74.25 105 ALA A CA 1
ATOM 816 C C . ALA A 1 105 ? 12.254 16.542 -10.318 1.00 74.25 105 ALA A C 1
ATOM 818 O O . ALA A 1 105 ? 11.502 17.498 -10.507 1.00 74.25 105 ALA A O 1
ATOM 819 N N . GLY A 1 106 ? 11.810 15.281 -10.241 1.00 72.19 106 GLY A N 1
ATOM 820 C CA . GLY A 1 106 ? 10.413 14.874 -10.424 1.00 72.19 106 GLY A CA 1
ATOM 821 C C . GLY A 1 106 ? 9.906 15.048 -11.858 1.00 72.19 106 GLY A C 1
ATOM 822 O O . GLY A 1 106 ? 8.720 15.285 -12.070 1.00 72.19 106 GLY A O 1
ATOM 823 N N . THR A 1 107 ? 10.809 15.019 -12.835 1.00 74.69 107 THR A N 1
ATOM 824 C CA . THR A 1 107 ? 10.530 15.232 -14.260 1.00 74.69 107 THR A CA 1
ATOM 825 C C . THR A 1 107 ? 10.456 13.943 -15.066 1.00 74.69 107 THR A C 1
ATOM 827 O O . THR A 1 107 ? 9.811 13.929 -16.112 1.00 74.69 107 THR A O 1
ATOM 830 N N . GLU A 1 108 ? 11.090 12.878 -14.584 1.00 80.88 108 GLU A N 1
ATOM 831 C CA . GLU A 1 108 ? 11.082 11.557 -15.202 1.00 80.88 108 GLU A CA 1
ATOM 832 C C . GLU A 1 108 ? 10.662 10.534 -14.151 1.00 80.88 108 GLU A C 1
ATOM 834 O O . GLU A 1 108 ? 11.264 10.473 -13.077 1.00 80.88 108 GLU A O 1
ATOM 839 N N . TYR A 1 109 ? 9.622 9.757 -14.453 1.00 83.62 109 TYR A N 1
ATOM 840 C CA . TYR A 1 109 ? 9.146 8.677 -13.595 1.00 83.62 109 TYR A CA 1
ATOM 841 C C . TYR A 1 109 ? 9.700 7.350 -14.091 1.00 83.62 109 TYR A C 1
ATOM 843 O O . TYR A 1 109 ? 9.586 7.030 -15.271 1.00 83.62 109 TYR A O 1
ATOM 851 N N . TYR A 1 110 ? 10.256 6.563 -13.183 1.00 84.69 110 TYR A N 1
ATOM 852 C CA . TYR A 1 110 ? 10.757 5.229 -13.464 1.00 84.69 110 TYR A CA 1
ATOM 853 C C . TYR A 1 110 ? 10.496 4.334 -12.262 1.00 84.69 110 TYR A C 1
ATOM 855 O O . TYR A 1 110 ? 10.621 4.759 -11.120 1.00 84.69 110 TYR A O 1
ATOM 863 N N . GLY A 1 111 ? 10.153 3.077 -12.512 1.00 89.31 111 GLY A N 1
ATOM 864 C CA . GLY A 1 111 ? 10.043 2.080 -11.459 1.00 89.31 111 GLY A CA 1
ATOM 865 C C . GLY A 1 111 ? 8.869 2.299 -10.512 1.00 89.31 111 GLY A C 1
ATOM 866 O O . GLY A 1 111 ? 9.026 2.863 -9.427 1.00 89.31 111 GLY A O 1
ATOM 867 N N . PHE A 1 112 ? 7.700 1.783 -10.888 1.00 91.75 112 PHE A N 1
ATOM 868 C CA . PHE A 1 112 ? 6.609 1.555 -9.945 1.00 91.75 112 PHE A CA 1
ATOM 869 C C . PHE A 1 112 ? 7.102 0.718 -8.759 1.00 91.75 112 PHE A C 1
ATOM 871 O O . PHE A 1 112 ? 7.699 -0.342 -8.962 1.00 91.75 112 PHE A O 1
ATOM 878 N N . SER A 1 113 ? 6.879 1.200 -7.538 1.00 89.56 113 SER A N 1
ATOM 879 C CA . SER A 1 113 ? 7.452 0.591 -6.337 1.00 89.56 113 SER A CA 1
ATOM 880 C C . SER A 1 113 ? 6.409 0.146 -5.323 1.00 89.56 113 SER A C 1
ATOM 882 O O . SER A 1 113 ? 6.608 -0.886 -4.681 1.00 89.56 113 SER A O 1
ATOM 884 N N . GLN A 1 114 ? 5.329 0.912 -5.140 1.00 95.00 114 GLN A N 1
ATOM 885 C CA . GLN A 1 114 ? 4.379 0.677 -4.052 1.00 95.00 114 GLN A CA 1
ATOM 886 C C . GLN A 1 114 ? 2.954 1.073 -4.438 1.00 95.00 114 GLN A C 1
ATOM 888 O O . GLN A 1 114 ? 2.724 2.107 -5.070 1.00 95.00 114 GLN A O 1
ATOM 893 N N . TYR A 1 115 ? 1.993 0.274 -3.987 1.00 96.44 115 TYR A N 1
ATOM 894 C CA . TYR A 1 115 ? 0.562 0.532 -4.113 1.00 96.44 115 TYR A CA 1
ATOM 895 C C . TYR A 1 115 ? -0.060 0.683 -2.730 1.00 96.44 115 TYR A C 1
ATOM 897 O O . TYR A 1 115 ? 0.237 -0.083 -1.813 1.00 96.44 115 TYR A O 1
ATOM 905 N N . TYR A 1 116 ? -0.927 1.674 -2.573 1.00 95.38 116 TYR A N 1
ATOM 906 C CA . TYR A 1 116 ? -1.436 2.088 -1.276 1.00 95.38 116 TYR A CA 1
ATOM 907 C C . TYR A 1 116 ? -2.955 2.160 -1.260 1.00 95.38 116 TYR A C 1
ATOM 909 O O . TYR A 1 116 ? -3.577 2.672 -2.190 1.00 95.38 116 TYR A O 1
ATOM 917 N N . LEU A 1 117 ? -3.533 1.760 -0.131 1.00 95.94 117 LEU A N 1
ATOM 918 C CA . LEU A 1 117 ? -4.909 2.073 0.238 1.00 95.94 117 LEU A CA 1
ATOM 919 C C . LEU A 1 117 ? -4.890 2.762 1.603 1.00 95.94 117 LEU A C 1
ATOM 921 O O . LEU A 1 117 ? -4.450 2.179 2.594 1.00 95.94 117 LEU A O 1
ATOM 925 N N . LEU A 1 118 ? -5.335 4.016 1.652 1.00 93.44 118 LEU A N 1
ATOM 926 C CA . LEU A 1 118 ? -5.183 4.878 2.823 1.00 93.44 118 LEU A CA 1
ATOM 927 C C . LEU A 1 118 ? -6.536 5.311 3.383 1.00 93.44 118 LEU A C 1
ATOM 929 O O . LEU A 1 118 ? -7.378 5.842 2.661 1.00 93.44 118 LEU A O 1
ATOM 933 N N . TYR A 1 119 ? -6.720 5.155 4.691 1.00 92.69 119 TYR A N 1
ATOM 934 C CA . TYR A 1 119 ? -7.819 5.766 5.432 1.00 92.69 119 TYR A CA 1
ATOM 935 C C . TYR A 1 119 ? -7.319 7.007 6.162 1.00 92.69 119 TYR A C 1
ATOM 937 O O . TYR A 1 119 ? -6.405 6.918 6.987 1.00 92.69 119 TYR A O 1
ATOM 945 N N . TYR A 1 120 ? -7.981 8.138 5.934 1.00 88.38 120 TYR A N 1
ATOM 946 C CA . TYR A 1 120 ? -7.771 9.355 6.707 1.00 88.38 120 TYR A CA 1
ATOM 947 C C . TYR A 1 120 ? -9.011 9.650 7.551 1.00 88.38 120 TYR A C 1
ATOM 949 O O . TYR A 1 120 ? -10.121 9.606 7.018 1.00 88.38 120 TYR A O 1
ATOM 957 N N . PRO A 1 121 ? -8.849 9.983 8.843 1.00 86.19 121 PRO A N 1
ATOM 958 C CA . PRO A 1 121 ? -9.962 10.453 9.651 1.00 86.19 121 PRO A CA 1
ATOM 959 C C . PRO A 1 121 ? -10.520 11.752 9.058 1.00 86.19 121 PRO A C 1
ATOM 961 O O . PRO A 1 121 ? -9.762 12.646 8.676 1.00 86.19 121 PRO A O 1
ATOM 964 N N . GLU A 1 122 ? -11.846 11.894 9.017 1.00 83.44 122 GLU A N 1
ATOM 965 C CA . GLU A 1 122 ? -12.479 13.100 8.468 1.00 83.44 122 GLU A CA 1
ATOM 966 C C . GLU A 1 122 ? -12.254 14.321 9.367 1.00 83.44 122 GLU A C 1
ATOM 968 O O . GLU A 1 122 ? -12.339 15.472 8.922 1.00 83.44 122 GLU A O 1
ATOM 973 N N . LYS A 1 123 ? -12.032 14.083 10.665 1.00 82.25 123 LYS A N 1
ATOM 974 C CA . LYS A 1 123 ? -11.882 15.126 11.680 1.00 82.25 123 LYS A CA 1
ATOM 975 C C . LYS A 1 123 ? -10.669 14.871 12.557 1.00 82.25 123 LYS A C 1
ATOM 977 O O . LYS A 1 123 ? -10.374 13.750 12.960 1.00 82.25 123 LYS A O 1
ATOM 982 N N . GLU A 1 124 ? -10.008 15.960 12.934 1.00 78.75 124 GLU A N 1
ATOM 983 C CA . GLU A 1 124 ? -8.950 15.912 13.936 1.00 78.75 124 GLU A CA 1
ATOM 984 C C . GLU A 1 124 ? -9.484 15.325 15.253 1.00 78.75 124 GLU A C 1
ATOM 986 O O . GLU A 1 124 ? -10.539 15.728 15.751 1.00 78.75 124 GLU A O 1
ATOM 991 N N . GLY A 1 125 ? -8.747 14.365 15.814 1.00 74.62 125 GLY A N 1
ATOM 992 C CA . GLY A 1 125 ? -9.115 13.680 17.054 1.00 74.62 125 GLY A CA 1
ATOM 993 C C . GLY A 1 125 ? -10.148 12.563 16.895 1.00 74.62 125 GLY A C 1
ATOM 994 O O . GLY A 1 125 ? -10.574 12.006 17.905 1.00 74.62 125 GLY A O 1
ATOM 995 N N . GLU A 1 126 ? -10.549 12.223 15.667 1.00 82.62 126 GLU A N 1
ATOM 996 C CA . GLU A 1 126 ? -11.326 11.013 15.411 1.00 82.62 126 GLU A CA 1
ATOM 997 C C . GLU A 1 126 ? -10.520 9.760 15.787 1.00 82.62 126 GLU A C 1
ATOM 999 O O . GLU A 1 126 ? -9.296 9.693 15.609 1.00 82.62 126 GLU A O 1
ATOM 1004 N N . ASP A 1 127 ? -11.220 8.790 16.372 1.00 85.38 127 ASP A N 1
ATOM 1005 C CA . ASP A 1 127 ? -10.634 7.522 16.779 1.00 85.38 127 ASP A CA 1
ATOM 1006 C C . ASP A 1 127 ? -10.333 6.653 15.553 1.00 85.38 127 ASP A C 1
ATOM 1008 O O . ASP A 1 127 ? -11.172 6.497 14.667 1.00 85.38 127 ASP A O 1
ATOM 1012 N N . LEU A 1 128 ? -9.133 6.073 15.526 1.00 90.00 128 LEU A N 1
ATOM 1013 C CA . LEU A 1 128 ? -8.711 5.152 14.475 1.00 90.00 128 LEU A CA 1
ATOM 1014 C C . LEU A 1 128 ? -8.840 3.688 14.893 1.00 90.00 128 LEU A C 1
ATOM 1016 O O . LEU A 1 128 ? -8.760 2.828 14.026 1.00 90.00 128 LEU A O 1
ATOM 1020 N N . VAL A 1 129 ? -9.072 3.379 16.174 1.00 91.31 129 VAL A N 1
ATOM 1021 C CA . VAL A 1 129 ? -9.085 1.992 16.664 1.00 91.31 129 VAL A CA 1
ATOM 1022 C C . VAL A 1 129 ? -10.203 1.183 16.016 1.00 91.31 129 VAL A C 1
ATOM 1024 O O . VAL A 1 129 ? -9.949 0.097 15.501 1.00 91.31 129 VAL A O 1
ATOM 1027 N N . ALA A 1 130 ? -11.436 1.695 16.024 1.00 91.12 130 ALA A N 1
ATOM 1028 C CA . ALA A 1 130 ? -12.573 0.989 15.434 1.00 91.12 130 ALA A CA 1
ATOM 1029 C C . ALA A 1 130 ? -12.401 0.710 13.923 1.00 91.12 130 ALA A C 1
ATOM 1031 O O . ALA A 1 130 ? -12.523 -0.457 13.539 1.00 91.12 130 ALA A O 1
ATOM 1032 N N . PRO A 1 131 ? -12.083 1.704 13.063 1.00 92.81 131 PRO A N 1
ATOM 1033 C CA . PRO A 1 131 ? -11.831 1.426 11.650 1.00 92.81 131 PRO A CA 1
ATOM 1034 C C . PRO A 1 131 ? -10.582 0.558 11.439 1.00 92.81 131 PRO A C 1
ATOM 1036 O O . PRO A 1 131 ? -10.601 -0.322 10.586 1.00 92.81 131 PRO A O 1
ATOM 1039 N N . ALA A 1 132 ? -9.524 0.724 12.241 1.00 94.12 132 ALA A N 1
ATOM 1040 C CA . ALA A 1 132 ? -8.328 -0.112 12.149 1.00 94.12 132 ALA A CA 1
ATOM 1041 C C . ALA A 1 132 ? -8.631 -1.582 12.440 1.00 94.12 132 ALA A C 1
ATOM 1043 O O . ALA A 1 132 ? -8.207 -2.440 11.674 1.00 94.12 132 ALA A O 1
ATOM 1044 N N . ARG A 1 133 ? -9.393 -1.880 13.499 1.00 93.44 133 ARG A N 1
ATOM 1045 C CA . ARG A 1 133 ? -9.794 -3.255 13.824 1.00 93.44 133 ARG A CA 1
ATOM 1046 C C . ARG A 1 133 ? -10.683 -3.862 12.748 1.00 93.44 133 ARG A C 1
ATOM 1048 O O . ARG A 1 133 ? -10.415 -4.974 12.321 1.00 93.44 133 ARG A O 1
ATOM 1055 N N . ALA A 1 134 ? -11.695 -3.132 12.280 1.00 93.31 134 ALA A N 1
ATOM 1056 C CA . ALA A 1 134 ? -12.580 -3.633 11.229 1.00 93.31 134 ALA A CA 1
ATOM 1057 C C . ALA A 1 134 ? -11.816 -3.917 9.923 1.00 93.31 134 ALA A C 1
ATOM 1059 O O . ALA A 1 134 ? -12.044 -4.941 9.276 1.00 93.31 134 ALA A O 1
ATOM 1060 N N . LEU A 1 135 ? -10.865 -3.047 9.564 1.00 95.19 135 LEU A N 1
ATOM 1061 C CA . LEU A 1 135 ? -9.987 -3.299 8.430 1.00 95.19 135 LEU A CA 1
ATOM 1062 C C . LEU A 1 135 ? -9.096 -4.518 8.680 1.00 95.19 135 LEU A C 1
ATOM 1064 O O . LEU A 1 135 ? -9.043 -5.399 7.834 1.00 95.19 135 LEU A O 1
ATOM 1068 N N . TYR A 1 136 ? -8.454 -4.607 9.843 1.00 94.88 136 TYR A N 1
ATOM 1069 C CA . TYR A 1 136 ? -7.596 -5.733 10.208 1.00 94.88 136 TYR A CA 1
ATOM 1070 C C . TYR A 1 136 ? -8.336 -7.078 10.153 1.00 94.88 136 TYR A C 1
ATOM 1072 O O . TYR A 1 136 ? -7.830 -8.029 9.562 1.00 94.88 136 TYR A O 1
ATOM 1080 N N . ASP A 1 137 ? -9.563 -7.143 10.677 1.00 94.12 137 ASP A N 1
ATOM 1081 C CA . ASP A 1 137 ? -10.426 -8.326 10.584 1.00 94.12 137 ASP A CA 1
ATOM 1082 C C . ASP A 1 137 ? -10.724 -8.683 9.118 1.00 94.12 137 ASP A C 1
ATOM 1084 O O . ASP A 1 137 ? -10.636 -9.848 8.732 1.00 94.12 137 ASP A O 1
ATOM 1088 N N . THR A 1 138 ? -10.975 -7.682 8.267 1.00 94.31 138 THR A N 1
ATOM 1089 C CA . THR A 1 138 ? -11.163 -7.890 6.820 1.00 94.31 138 THR A CA 1
ATOM 1090 C C . THR A 1 138 ? -9.903 -8.464 6.160 1.00 94.31 138 THR A C 1
ATOM 1092 O O . THR A 1 138 ? -10.004 -9.353 5.313 1.00 94.31 138 THR A O 1
ATOM 1095 N N . LEU A 1 139 ? -8.705 -8.009 6.549 1.00 94.75 139 LEU A N 1
ATOM 1096 C CA . LEU A 1 139 ? -7.441 -8.562 6.041 1.00 94.75 139 LEU A CA 1
ATOM 1097 C C . LEU A 1 139 ? -7.238 -10.006 6.504 1.00 94.75 139 LEU A C 1
ATOM 1099 O O . LEU A 1 139 ? -6.811 -10.837 5.706 1.00 94.75 139 LEU A O 1
ATOM 1103 N N . LEU A 1 140 ? -7.594 -10.331 7.751 1.00 94.38 140 LEU A N 1
ATOM 1104 C CA . LEU A 1 140 ? -7.554 -11.705 8.254 1.00 94.38 140 LEU A CA 1
ATOM 1105 C C . LEU A 1 140 ? -8.506 -12.626 7.484 1.00 94.38 140 LEU A C 1
ATOM 1107 O O . LEU A 1 140 ? -8.154 -13.768 7.188 1.00 94.38 140 LEU A O 1
ATOM 1111 N N . GLU A 1 141 ? -9.704 -12.145 7.155 1.00 93.81 141 GLU A N 1
ATOM 1112 C CA . GLU A 1 141 ? -10.672 -12.898 6.355 1.00 93.81 141 GLU A CA 1
ATOM 1113 C C . GLU A 1 141 ? -10.214 -13.075 4.902 1.00 93.81 141 GLU A C 1
ATOM 1115 O O . GLU A 1 141 ? -10.412 -14.146 4.325 1.00 93.81 141 GLU A O 1
ATOM 1120 N N . THR A 1 142 ? -9.581 -12.050 4.325 1.00 93.00 142 THR A N 1
ATOM 1121 C CA . THR A 1 142 ? -9.180 -12.022 2.909 1.00 93.00 142 THR A CA 1
ATOM 1122 C C . THR A 1 142 ? -7.871 -12.775 2.661 1.00 93.00 142 THR A C 1
ATOM 1124 O O . THR A 1 142 ? -7.794 -13.594 1.747 1.00 93.00 142 THR A O 1
ATOM 1127 N N . TYR A 1 143 ? -6.850 -12.529 3.484 1.00 93.38 143 TYR A N 1
ATOM 1128 C CA . TYR A 1 143 ? -5.475 -13.002 3.278 1.00 93.38 143 TYR A CA 1
ATOM 1129 C C . TYR A 1 143 ? -5.008 -14.020 4.328 1.00 93.38 143 TYR A C 1
ATOM 1131 O O . TYR A 1 143 ? -3.938 -14.614 4.195 1.00 93.38 143 TYR A O 1
ATOM 1139 N N . GLY A 1 144 ? -5.805 -14.270 5.368 1.00 92.81 144 GLY A N 1
ATOM 1140 C CA . GLY A 1 144 ? -5.472 -15.222 6.423 1.00 92.81 144 GLY A CA 1
ATOM 1141 C C . GLY A 1 144 ? -4.555 -14.640 7.500 1.00 92.81 144 GLY A C 1
ATOM 1142 O O . GLY A 1 144 ? -4.575 -13.452 7.806 1.00 92.81 144 GLY A O 1
ATOM 1143 N N . THR A 1 145 ? -3.779 -15.508 8.150 1.00 91.50 145 THR A N 1
ATOM 1144 C CA . THR A 1 145 ? -2.927 -15.122 9.285 1.00 91.50 145 THR A CA 1
ATOM 1145 C C . THR A 1 145 ? -1.700 -14.335 8.814 1.00 91.50 145 THR A C 1
ATOM 1147 O O . THR A 1 145 ? -1.019 -14.827 7.913 1.00 91.50 145 THR A O 1
ATOM 1150 N N . PRO A 1 146 ? -1.377 -13.186 9.438 1.00 91.25 146 PRO A N 1
ATOM 1151 C CA . PRO A 1 146 ? -0.185 -12.420 9.099 1.00 91.25 146 PRO A CA 1
ATOM 1152 C C . PRO A 1 146 ? 1.102 -13.203 9.366 1.00 91.25 146 PRO A C 1
ATOM 1154 O O . PRO A 1 146 ? 1.153 -14.115 10.200 1.00 91.25 146 PRO A O 1
ATOM 1157 N N . GLN A 1 147 ? 2.161 -12.822 8.661 1.00 87.62 147 GLN A N 1
ATOM 1158 C CA . GLN A 1 147 ? 3.515 -13.326 8.844 1.00 87.62 147 GLN A CA 1
ATOM 1159 C C . GLN A 1 147 ? 4.467 -12.155 9.104 1.00 87.62 147 GLN A C 1
ATOM 1161 O O . GLN A 1 147 ? 5.371 -11.874 8.324 1.00 87.62 147 GLN A O 1
ATOM 1166 N N . SER A 1 148 ? 4.300 -11.511 10.255 1.00 66.19 148 SER A N 1
ATOM 1167 C CA . SER A 1 148 ? 5.018 -10.300 10.685 1.00 66.19 148 SER A CA 1
ATOM 1168 C C . SER A 1 148 ? 6.545 -10.394 10.571 1.00 66.19 148 SER A C 1
ATOM 1170 O O . SER A 1 148 ? 7.219 -9.393 10.368 1.00 66.19 148 SER A O 1
ATOM 1172 N N . SER A 1 149 ? 7.101 -11.612 10.621 1.00 64.56 149 SER A N 1
ATOM 1173 C CA . SER A 1 149 ? 8.530 -11.879 10.425 1.00 64.56 149 SER A CA 1
ATOM 1174 C C . SER A 1 149 ? 9.052 -11.648 9.000 1.00 64.56 149 SER A C 1
ATOM 1176 O O . SER A 1 149 ? 10.247 -11.825 8.783 1.00 64.56 149 SER A O 1
ATOM 1178 N N . ILE A 1 150 ? 8.192 -11.338 8.022 1.00 67.12 150 ILE A N 1
ATOM 1179 C CA . ILE A 1 150 ? 8.610 -10.997 6.650 1.00 67.12 150 ILE A CA 1
ATOM 1180 C C . ILE A 1 150 ? 9.379 -9.673 6.632 1.00 67.12 150 ILE A C 1
ATOM 1182 O O . ILE A 1 150 ? 10.351 -9.543 5.893 1.00 67.12 150 ILE A O 1
ATOM 1186 N N . GLN A 1 151 ? 8.992 -8.715 7.479 1.00 64.94 151 GLN A N 1
ATOM 1187 C CA . GLN A 1 151 ? 9.807 -7.534 7.728 1.00 64.94 151 GLN A CA 1
ATOM 1188 C C . GLN A 1 151 ? 10.650 -7.736 8.983 1.00 64.94 151 GLN A C 1
ATOM 1190 O O . GLN A 1 151 ? 10.135 -8.002 10.073 1.00 64.94 151 GLN A O 1
ATOM 1195 N N . ASP A 1 152 ? 11.960 -7.527 8.846 1.00 58.22 152 ASP A N 1
ATOM 1196 C CA . ASP A 1 152 ? 12.837 -7.387 9.999 1.00 58.22 152 ASP A CA 1
ATOM 1197 C C . ASP A 1 152 ? 12.280 -6.266 10.897 1.00 58.22 152 ASP A C 1
ATOM 1199 O O . ASP A 1 152 ? 12.208 -5.105 10.489 1.00 58.22 152 ASP A O 1
ATOM 1203 N N . ASN A 1 153 ? 11.934 -6.618 12.141 1.00 59.91 153 ASN A N 1
ATOM 1204 C CA . ASN A 1 153 ? 11.425 -5.745 13.213 1.00 59.91 153 ASN A CA 1
ATOM 1205 C C . ASN A 1 153 ? 9.902 -5.504 13.297 1.00 59.91 153 ASN A C 1
ATOM 1207 O O . ASN A 1 153 ? 9.503 -4.631 14.070 1.00 59.91 153 ASN A O 1
ATOM 1211 N N . MET A 1 154 ? 9.050 -6.268 12.601 1.00 71.00 154 MET A N 1
ATOM 1212 C CA . MET A 1 154 ? 7.609 -6.292 12.910 1.00 71.00 154 MET A CA 1
ATOM 1213 C C . MET A 1 154 ? 7.246 -7.511 13.769 1.00 71.00 154 MET A C 1
ATOM 1215 O O . MET A 1 154 ? 7.518 -8.658 13.413 1.00 71.00 154 MET A O 1
ATOM 1219 N N . GLU A 1 155 ? 6.651 -7.258 14.935 1.00 72.81 155 GLU A N 1
ATOM 1220 C CA . GLU A 1 155 ? 6.060 -8.297 15.785 1.00 72.81 155 GLU A CA 1
ATOM 1221 C C . GLU A 1 155 ? 4.564 -8.441 15.456 1.00 72.81 155 GLU A C 1
ATOM 1223 O O . GLU A 1 155 ? 3.940 -7.446 15.085 1.00 72.81 155 GLU A O 1
ATOM 1228 N N . PRO A 1 156 ? 3.979 -9.649 15.575 1.00 81.31 156 PRO A N 1
ATOM 1229 C CA . PRO A 1 156 ? 2.553 -9.840 15.338 1.00 81.31 156 PRO A CA 1
ATOM 1230 C C . PRO A 1 156 ? 1.704 -8.984 16.260 1.00 81.31 156 PRO A C 1
ATOM 1232 O O . PRO A 1 156 ? 1.963 -8.932 17.464 1.00 81.31 156 PRO A O 1
ATOM 1235 N N . VAL A 1 157 ? 0.646 -8.393 15.708 1.00 88.69 157 VAL A N 1
ATOM 1236 C CA . VAL A 1 157 ? -0.273 -7.570 16.495 1.00 88.69 157 VAL A CA 1
ATOM 1237 C C . VAL A 1 157 ? -1.003 -8.437 17.518 1.00 88.69 157 VAL A C 1
ATOM 1239 O O . VAL A 1 157 ? -1.640 -9.443 17.185 1.00 88.69 157 VAL A O 1
ATOM 1242 N N . THR A 1 158 ? -0.949 -8.023 18.781 1.00 89.88 158 THR A N 1
ATOM 1243 C CA . THR A 1 158 ? -1.604 -8.699 19.901 1.00 89.88 158 THR A CA 1
ATOM 1244 C C . THR A 1 158 ? -2.802 -7.911 20.431 1.00 89.88 158 THR A C 1
ATOM 1246 O O . THR A 1 158 ? -2.991 -6.733 20.137 1.00 89.88 158 THR A O 1
ATOM 1249 N N . GLU A 1 159 ? -3.630 -8.553 21.263 1.00 91.69 159 GLU A N 1
ATOM 1250 C CA . GLU A 1 159 ? -4.729 -7.854 21.947 1.00 91.69 159 GLU A CA 1
ATOM 1251 C C . GLU A 1 159 ? -4.224 -6.760 22.901 1.00 91.69 159 GLU A C 1
ATOM 1253 O O . GLU A 1 159 ? -4.884 -5.737 23.059 1.00 91.69 159 GLU A O 1
ATOM 1258 N N . GLU A 1 160 ? -3.032 -6.932 23.483 1.00 91.12 160 GLU A N 1
ATOM 1259 C CA . GLU A 1 160 ? -2.409 -5.916 24.338 1.00 91.12 160 GLU A CA 1
ATOM 1260 C C . GLU A 1 160 ? -2.070 -4.644 23.545 1.00 91.12 160 GLU A C 1
ATOM 1262 O O . GLU A 1 160 ? -2.234 -3.538 24.058 1.00 91.12 160 GLU A O 1
ATOM 1267 N N . ASP A 1 161 ? -1.649 -4.781 22.289 1.00 90.81 161 ASP A N 1
ATOM 1268 C CA . ASP A 1 161 ? -1.307 -3.637 21.434 1.00 90.81 161 ASP A CA 1
ATOM 1269 C C . ASP A 1 161 ? -2.571 -2.854 21.076 1.00 90.81 161 ASP A C 1
ATOM 1271 O O . ASP A 1 161 ? -2.635 -1.636 21.221 1.00 90.81 161 ASP A O 1
ATOM 1275 N N . TRP A 1 162 ? -3.669 -3.550 20.773 1.00 92.12 162 TRP A N 1
ATOM 1276 C CA . TRP A 1 162 ? -4.954 -2.880 20.606 1.00 92.12 162 TRP A CA 1
ATOM 1277 C C . TRP A 1 162 ? -5.442 -2.161 21.874 1.00 92.12 162 TRP A C 1
ATOM 1279 O O . TRP A 1 162 ? -6.062 -1.095 21.776 1.00 92.12 162 TRP A O 1
ATOM 1289 N N . GLU A 1 163 ? -5.201 -2.725 23.062 1.00 91.19 163 GLU A N 1
ATOM 1290 C CA . GLU A 1 163 ? -5.511 -2.071 24.339 1.00 91.19 163 GLU A CA 1
ATOM 1291 C C . GLU A 1 163 ? -4.672 -0.797 24.532 1.00 91.19 163 GLU A C 1
ATOM 1293 O O . GLU A 1 163 ? -5.232 0.238 24.906 1.00 91.19 163 GLU A O 1
ATOM 1298 N N . LYS A 1 164 ? -3.371 -0.836 24.212 1.00 88.62 164 LYS A N 1
ATOM 1299 C CA . LYS A 1 164 ? -2.469 0.332 24.257 1.00 88.62 164 LYS A CA 1
ATOM 1300 C C . LYS A 1 164 ? -2.846 1.401 23.235 1.00 88.62 164 LYS A C 1
ATOM 1302 O O . LYS A 1 164 ? -2.835 2.593 23.552 1.00 88.62 164 LYS A O 1
ATOM 1307 N N . LEU A 1 165 ? -3.219 0.996 22.021 1.00 88.31 165 LEU A N 1
ATOM 1308 C CA . LEU A 1 165 ? -3.718 1.901 20.987 1.00 88.31 165 LEU A CA 1
ATOM 1309 C C . LEU A 1 165 ? -4.996 2.606 21.469 1.00 88.31 165 LEU A C 1
ATOM 1311 O O . LEU A 1 165 ? -5.139 3.819 21.318 1.00 88.31 165 LEU A O 1
ATOM 1315 N N . SER A 1 166 ? -5.893 1.860 22.123 1.00 87.06 166 SER A N 1
ATOM 1316 C CA . SER A 1 166 ? -7.149 2.379 22.685 1.00 87.06 166 SER A CA 1
ATOM 1317 C C . SER A 1 166 ? -6.947 3.306 23.883 1.00 87.06 166 SER A C 1
ATOM 1319 O O . SER A 1 166 ? -7.724 4.245 24.070 1.00 87.06 166 SER A O 1
ATOM 1321 N N . SER A 1 167 ? -5.932 3.061 24.716 1.00 86.12 167 SER A N 1
ATOM 1322 C CA . SER A 1 167 ? -5.608 3.931 25.852 1.00 86.12 167 SER A CA 1
ATOM 1323 C C . SER A 1 167 ? -4.853 5.199 25.442 1.00 86.12 167 SER A C 1
ATOM 1325 O O . SER A 1 167 ? -4.781 6.142 26.233 1.00 86.12 167 SER A O 1
ATOM 1327 N N . GLY A 1 168 ? -4.341 5.249 24.206 1.00 80.31 168 GLY A N 1
ATOM 1328 C CA . GLY A 1 168 ? -3.480 6.322 23.711 1.00 80.31 168 GLY A CA 1
ATOM 1329 C C . GLY A 1 168 ? -2.038 6.225 24.217 1.00 80.31 168 GLY A C 1
ATOM 1330 O O . GLY A 1 168 ? -1.309 7.214 24.145 1.00 80.31 168 GLY A O 1
ATOM 1331 N N . ASP A 1 169 ? -1.644 5.061 24.744 1.00 73.56 169 ASP A N 1
ATOM 1332 C CA . ASP A 1 169 ? -0.289 4.790 25.233 1.00 73.56 169 ASP A CA 1
ATOM 1333 C C . ASP A 1 169 ? 0.664 4.341 24.107 1.00 73.56 169 ASP A C 1
ATOM 1335 O O . ASP A 1 169 ? 1.883 4.406 24.275 1.00 73.56 169 ASP A O 1
ATOM 1339 N N . GLU A 1 170 ? 0.130 3.906 22.960 1.00 64.25 170 GLU A N 1
ATOM 1340 C CA . GLU A 1 170 ? 0.908 3.484 21.790 1.00 64.25 170 GLU A CA 1
ATOM 1341 C C . GLU A 1 170 ? 1.018 4.562 20.708 1.00 64.25 170 GLU A C 1
ATOM 1343 O O . GLU A 1 170 ? 0.090 5.338 20.472 1.00 64.25 170 GLU A O 1
ATOM 1348 N N . THR A 1 171 ? 2.166 4.590 20.023 1.00 70.75 171 THR A N 1
ATOM 1349 C CA . THR A 1 171 ? 2.437 5.556 18.952 1.00 70.75 171 THR A CA 1
ATOM 1350 C C . THR A 1 171 ? 2.096 5.045 17.559 1.00 70.75 171 THR A C 1
ATOM 1352 O O . THR A 1 171 ? 1.673 5.867 16.765 1.00 70.75 171 THR A O 1
ATOM 1355 N N . ASN A 1 172 ? 2.248 3.751 17.249 1.00 82.00 172 ASN A N 1
ATOM 1356 C CA . ASN A 1 172 ? 1.868 3.132 15.968 1.00 82.00 172 ASN A CA 1
ATOM 1357 C C . ASN A 1 172 ? 1.634 1.622 16.181 1.00 82.00 172 ASN A C 1
ATOM 1359 O O . ASN A 1 172 ? 2.259 1.043 17.067 1.00 82.00 172 ASN A O 1
ATOM 1363 N N . LEU A 1 173 ? 0.817 0.993 15.333 1.00 89.19 173 LEU A N 1
ATOM 1364 C CA . LEU A 1 173 ? 0.554 -0.455 15.315 1.00 89.19 173 LEU A CA 1
ATOM 1365 C C . LEU A 1 173 ? 0.707 -0.970 13.880 1.00 89.19 173 LEU A C 1
ATOM 1367 O O . LEU A 1 173 ? 0.404 -0.228 12.948 1.00 89.19 173 LEU A O 1
ATOM 1371 N N . GLY A 1 174 ? 1.158 -2.206 13.664 1.00 91.00 174 GLY A N 1
ATOM 1372 C CA . GLY A 1 174 ? 1.194 -2.759 12.312 1.00 91.00 174 GLY A CA 1
ATOM 1373 C C . GLY A 1 174 ? 1.500 -4.246 12.233 1.00 91.00 174 GLY A C 1
ATOM 1374 O O . GLY A 1 174 ? 2.107 -4.799 13.142 1.00 91.00 174 GLY A O 1
ATOM 1375 N N . ASP A 1 175 ? 1.100 -4.858 11.120 1.00 92.88 175 ASP A N 1
ATOM 1376 C CA . ASP A 1 175 ? 1.378 -6.259 10.783 1.00 92.88 175 ASP A CA 1
ATOM 1377 C C . ASP A 1 175 ? 1.631 -6.421 9.272 1.00 92.88 175 ASP A C 1
ATOM 1379 O O . ASP A 1 175 ? 1.431 -5.474 8.505 1.00 92.88 175 ASP A O 1
ATOM 1383 N N . SER A 1 176 ? 2.067 -7.600 8.830 1.00 93.69 176 SER A N 1
ATOM 1384 C CA . SER A 1 176 ? 2.343 -7.873 7.418 1.00 93.69 176 SER A CA 1
ATOM 1385 C C . SER A 1 176 ? 1.929 -9.273 6.959 1.00 93.69 176 SER A C 1
ATOM 1387 O O . SER A 1 176 ? 1.847 -10.218 7.743 1.00 93.69 176 SER A O 1
ATOM 1389 N N . TRP A 1 177 ? 1.657 -9.403 5.660 1.00 93.38 177 TRP A N 1
ATOM 1390 C CA . TRP A 1 177 ? 1.249 -10.634 4.983 1.00 93.38 177 TRP A CA 1
ATOM 1391 C C . TRP A 1 177 ? 2.069 -10.828 3.707 1.00 93.38 177 TRP A C 1
ATOM 1393 O O . TRP A 1 177 ? 2.257 -9.881 2.945 1.00 93.38 177 TRP A O 1
ATOM 1403 N N . GLN A 1 178 ? 2.463 -12.068 3.420 1.00 93.31 178 GLN A N 1
ATOM 1404 C CA . GLN A 1 178 ? 2.787 -12.492 2.058 1.00 93.31 178 GLN A CA 1
ATOM 1405 C C . GLN A 1 178 ? 1.467 -12.817 1.355 1.00 93.31 178 GLN A C 1
ATOM 1407 O O . GLN A 1 178 ? 0.848 -13.841 1.658 1.00 93.31 178 GLN A O 1
ATOM 1412 N N . VAL A 1 179 ? 1.006 -11.935 0.466 1.00 93.62 179 VAL A N 1
ATOM 1413 C CA . VAL A 1 179 ? -0.314 -12.072 -0.183 1.00 93.62 179 VAL A CA 1
ATOM 1414 C C . VAL A 1 179 ? -0.241 -12.673 -1.584 1.00 93.62 179 VAL A C 1
ATOM 1416 O O . VAL A 1 179 ? -1.256 -13.166 -2.068 1.00 93.62 179 VAL A O 1
ATOM 1419 N N . ASP A 1 180 ? 0.947 -12.692 -2.192 1.00 93.50 180 ASP A N 1
ATOM 1420 C CA . ASP A 1 180 ? 1.237 -13.385 -3.455 1.00 93.50 180 ASP A CA 1
ATOM 1421 C C . ASP A 1 180 ? 2.728 -13.793 -3.529 1.00 93.50 180 ASP A C 1
ATOM 1423 O O . ASP A 1 180 ? 3.424 -13.703 -2.518 1.00 93.50 180 ASP A O 1
ATOM 1427 N N . GLU A 1 181 ? 3.238 -14.263 -4.673 1.00 90.75 181 GLU A N 1
ATOM 1428 C CA . GLU A 1 181 ? 4.615 -14.756 -4.847 1.00 90.75 181 GLU A CA 1
ATOM 1429 C C . GLU A 1 181 ? 5.665 -13.724 -4.420 1.00 90.75 181 GLU A C 1
ATOM 1431 O O . GLU A 1 181 ? 6.549 -14.059 -3.629 1.00 90.75 181 GLU A O 1
ATOM 1436 N N . TYR A 1 182 ? 5.529 -12.471 -4.860 1.00 92.06 182 TYR A N 1
ATOM 1437 C CA . TYR A 1 182 ? 6.451 -11.381 -4.520 1.00 92.06 182 TYR A CA 1
ATOM 1438 C C . TYR A 1 182 ? 5.781 -10.249 -3.741 1.00 92.06 182 TYR A C 1
ATOM 1440 O O . TYR A 1 182 ? 6.461 -9.306 -3.329 1.00 92.06 182 TYR A O 1
ATOM 1448 N N . THR A 1 183 ? 4.462 -10.317 -3.546 1.00 94.81 183 THR A N 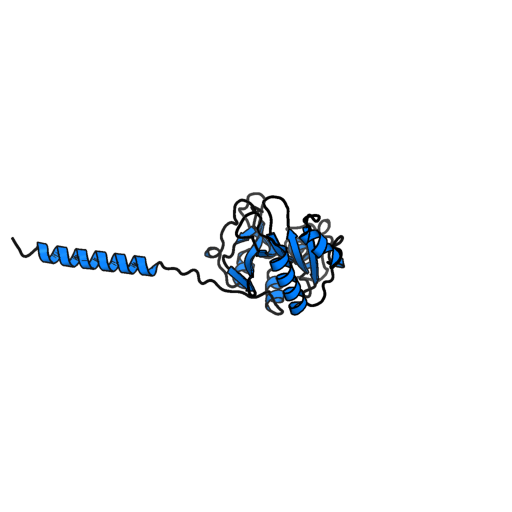1
ATOM 1449 C CA . THR A 1 183 ? 3.700 -9.242 -2.912 1.00 94.81 183 THR A CA 1
ATOM 1450 C C . THR A 1 183 ? 3.677 -9.359 -1.392 1.00 94.81 183 THR A C 1
ATOM 1452 O O . THR A 1 183 ? 3.070 -10.273 -0.822 1.00 94.81 183 THR A O 1
ATOM 1455 N N . VAL A 1 184 ? 4.240 -8.349 -0.732 1.00 94.50 184 VAL A N 1
ATOM 1456 C CA . VAL A 1 184 ? 4.108 -8.119 0.706 1.00 94.50 184 VAL A CA 1
ATOM 1457 C C . VAL A 1 184 ? 3.076 -7.021 0.938 1.00 94.50 184 VAL A C 1
ATOM 1459 O O . VAL A 1 184 ? 3.210 -5.904 0.444 1.00 94.50 184 VAL A O 1
ATOM 1462 N N . LEU A 1 185 ? 2.047 -7.323 1.720 1.00 95.50 185 LEU A N 1
ATOM 1463 C CA . LEU A 1 185 ? 1.096 -6.343 2.228 1.00 95.50 185 LEU A CA 1
ATOM 1464 C C . LEU A 1 185 ? 1.481 -5.965 3.654 1.00 95.50 185 LEU A C 1
ATOM 1466 O O . LEU A 1 185 ? 1.574 -6.830 4.519 1.00 95.50 185 LEU A O 1
ATOM 1470 N N . ASN A 1 186 ? 1.610 -4.673 3.923 1.00 94.00 186 ASN A N 1
ATOM 1471 C CA . ASN A 1 186 ? 1.761 -4.134 5.265 1.00 94.00 186 ASN A CA 1
ATOM 1472 C C . ASN A 1 186 ? 0.505 -3.371 5.679 1.00 94.00 186 ASN A C 1
ATOM 1474 O O . ASN A 1 186 ? -0.007 -2.550 4.919 1.00 94.00 186 ASN A O 1
ATOM 1478 N N . PHE A 1 187 ? 0.055 -3.602 6.905 1.00 94.81 187 PHE A N 1
ATOM 1479 C CA . PHE A 1 187 ? -0.962 -2.814 7.587 1.00 94.81 187 PHE A CA 1
ATOM 1480 C C . PHE A 1 187 ? -0.289 -1.945 8.643 1.00 94.81 187 PHE A C 1
ATOM 1482 O O . PHE A 1 187 ? 0.459 -2.462 9.471 1.00 94.81 187 PHE A O 1
ATOM 1489 N N . TYR A 1 188 ? -0.606 -0.653 8.671 1.00 92.69 188 TYR A N 1
ATOM 1490 C CA . TYR A 1 188 ? -0.169 0.252 9.727 1.00 92.69 188 TYR A CA 1
ATOM 1491 C C . TYR A 1 188 ? -1.303 1.147 10.214 1.00 92.69 188 TYR A C 1
ATOM 1493 O O . TYR A 1 188 ? -2.039 1.737 9.426 1.00 92.69 188 TYR A O 1
ATOM 1501 N N . VAL A 1 189 ? -1.373 1.339 11.527 1.00 93.12 189 VAL A N 1
ATOM 1502 C CA . VAL A 1 189 ? -2.048 2.468 12.162 1.00 93.12 189 VAL A CA 1
ATOM 1503 C C . VAL A 1 189 ? -0.975 3.472 12.552 1.00 93.12 189 VAL A C 1
ATOM 1505 O O . VAL A 1 189 ? -0.152 3.202 13.428 1.00 93.12 189 VAL A O 1
ATOM 1508 N N . VAL A 1 190 ? -0.985 4.630 11.896 1.00 88.81 190 VAL A N 1
ATOM 1509 C CA . VAL A 1 190 ? -0.012 5.700 12.119 1.00 88.81 190 VAL A CA 1
ATOM 1510 C C . VAL A 1 190 ? -0.655 6.785 12.977 1.00 88.81 190 VAL A C 1
ATOM 1512 O O . VAL A 1 190 ? -1.679 7.337 12.575 1.00 88.81 190 VAL A O 1
ATOM 1515 N N . LEU A 1 191 ? -0.078 7.113 14.142 1.00 83.50 191 LEU A N 1
ATOM 1516 C CA . LEU A 1 191 ? -0.593 8.149 15.057 1.00 83.50 191 LEU A CA 1
ATOM 1517 C C . LEU A 1 191 ? 0.372 9.332 15.267 1.00 83.50 191 LEU A C 1
ATOM 1519 O O . LEU A 1 191 ? 0.381 9.946 16.337 1.00 83.50 191 LEU A O 1
ATOM 1523 N N . ASP A 1 192 ? 1.166 9.694 14.259 1.00 76.69 192 ASP A N 1
ATOM 1524 C CA . ASP A 1 192 ? 2.154 10.775 14.376 1.00 76.69 192 ASP A CA 1
ATOM 1525 C C . ASP A 1 192 ? 1.554 12.173 14.132 1.00 76.69 192 ASP A C 1
ATOM 1527 O O . ASP A 1 192 ? 1.362 12.616 12.998 1.00 76.69 192 ASP A O 1
ATOM 1531 N N . GLY A 1 193 ? 1.260 12.904 15.210 1.00 71.19 193 GLY A N 1
ATOM 1532 C CA . GLY A 1 193 ? 0.845 14.307 15.139 1.00 71.19 193 GLY A CA 1
ATOM 1533 C C . GLY A 1 193 ? -0.414 14.519 14.287 1.00 71.19 193 GLY A C 1
ATOM 1534 O O . GLY A 1 193 ? -1.476 13.985 14.601 1.00 71.19 193 GLY A O 1
ATOM 1535 N N . SER A 1 194 ? -0.307 15.327 13.226 1.00 66.19 194 SER A N 1
ATOM 1536 C CA . SER A 1 194 ? -1.388 15.548 12.250 1.00 66.19 194 SER A CA 1
ATOM 1537 C C . SER A 1 194 ? -1.495 14.449 11.184 1.00 66.19 194 SER A C 1
ATOM 1539 O O . SER A 1 194 ? -2.465 14.435 10.435 1.00 66.19 194 SER A O 1
ATOM 1541 N N . TYR A 1 195 ? -0.528 13.532 11.110 1.00 72.44 195 TYR A N 1
ATOM 1542 C CA . TYR A 1 195 ? -0.425 12.459 10.114 1.00 72.44 195 TYR A CA 1
ATOM 1543 C C . TYR A 1 195 ? -1.069 11.162 10.603 1.00 72.44 195 TYR A C 1
ATOM 1545 O O . TYR A 1 195 ? -0.495 10.079 10.503 1.00 72.44 195 TYR A O 1
ATOM 1553 N N . ARG A 1 196 ? -2.273 11.282 11.166 1.00 84.88 196 ARG A N 1
ATOM 1554 C CA . ARG A 1 196 ? -3.036 10.142 11.675 1.00 84.88 196 ARG A CA 1
ATOM 1555 C C . ARG A 1 196 ? -3.738 9.450 10.513 1.00 84.88 196 ARG A C 1
ATOM 1557 O O . ARG A 1 196 ? -4.572 10.080 9.868 1.00 84.88 196 ARG A O 1
ATOM 1564 N N . ARG A 1 197 ? -3.420 8.184 10.249 1.00 90.75 197 ARG A N 1
ATOM 1565 C CA . ARG A 1 197 ? -4.027 7.403 9.159 1.00 90.75 197 ARG A CA 1
ATOM 1566 C C . ARG A 1 197 ? -3.968 5.905 9.429 1.00 90.75 197 ARG A C 1
ATOM 1568 O O . ARG A 1 197 ? -3.197 5.454 10.275 1.00 90.75 197 ARG A O 1
ATOM 1575 N N . ILE A 1 198 ? -4.751 5.147 8.671 1.00 94.00 198 ILE A N 1
ATOM 1576 C CA . ILE A 1 198 ? -4.539 3.708 8.499 1.00 94.00 198 ILE A CA 1
ATOM 1577 C C . ILE A 1 198 ? -4.002 3.505 7.084 1.00 94.00 198 ILE A C 1
ATOM 1579 O O . ILE A 1 198 ? -4.516 4.098 6.136 1.00 94.00 198 ILE A O 1
ATOM 1583 N N . GLU A 1 199 ? -2.950 2.715 6.945 1.00 94.00 199 GLU A N 1
ATOM 1584 C CA . GLU A 1 199 ? -2.231 2.494 5.696 1.00 94.00 199 GLU A CA 1
ATOM 1585 C C . GLU A 1 199 ? -2.184 1.001 5.392 1.00 94.00 199 GLU A C 1
ATOM 1587 O O . GLU A 1 199 ? -1.705 0.213 6.205 1.00 94.00 199 GLU A O 1
ATOM 1592 N N . LEU A 1 200 ? -2.666 0.630 4.207 1.00 96.25 200 LEU A N 1
ATOM 1593 C CA . LEU A 1 200 ? -2.305 -0.620 3.556 1.00 96.25 200 LEU A CA 1
ATOM 1594 C C . LEU A 1 200 ? -1.264 -0.299 2.496 1.00 96.25 200 LEU A C 1
ATOM 1596 O O . LEU A 1 200 ? -1.543 0.496 1.596 1.00 96.25 200 LEU A O 1
ATOM 1600 N N . ARG A 1 201 ? -0.092 -0.916 2.589 1.00 95.88 201 ARG A N 1
ATOM 1601 C CA . ARG A 1 201 ? 0.989 -0.758 1.617 1.00 95.88 201 ARG A CA 1
ATOM 1602 C C . ARG A 1 201 ? 1.353 -2.108 1.027 1.00 95.88 201 ARG A C 1
ATOM 1604 O O . ARG A 1 201 ? 1.891 -2.958 1.731 1.00 95.88 201 ARG A O 1
ATOM 1611 N N . TYR A 1 202 ? 1.085 -2.265 -0.260 1.00 96.62 202 TYR A N 1
ATOM 1612 C CA . TYR A 1 202 ? 1.530 -3.392 -1.064 1.00 96.62 202 TYR A CA 1
ATOM 1613 C C . TYR A 1 202 ? 2.888 -3.028 -1.666 1.00 96.62 202 TYR A C 1
ATOM 1615 O O . TYR A 1 202 ? 3.042 -1.978 -2.300 1.00 96.62 202 TYR A O 1
ATOM 1623 N N . GLU A 1 203 ? 3.882 -3.868 -1.409 1.00 94.19 203 GLU A N 1
ATOM 1624 C CA . GLU A 1 203 ? 5.261 -3.696 -1.847 1.00 94.19 203 GLU A CA 1
ATOM 1625 C C . GLU A 1 203 ? 5.824 -5.010 -2.393 1.00 94.19 203 GLU A C 1
ATOM 1627 O O . GLU A 1 203 ? 5.401 -6.098 -2.009 1.00 94.19 203 GLU A O 1
ATOM 1632 N N . TRP A 1 204 ? 6.799 -4.889 -3.291 1.00 94.44 204 TRP A N 1
ATOM 1633 C CA . TRP A 1 204 ? 7.399 -6.019 -4.002 1.00 94.44 204 TRP A CA 1
ATOM 1634 C C . TRP A 1 204 ? 8.917 -5.924 -3.957 1.00 94.44 204 TRP A C 1
ATOM 1636 O O . TRP A 1 204 ? 9.550 -5.664 -4.979 1.00 94.44 204 TRP A O 1
ATOM 1646 N N . PRO A 1 205 ? 9.528 -6.033 -2.772 1.00 90.81 205 PRO A N 1
ATOM 1647 C CA . PRO A 1 205 ? 10.893 -5.569 -2.569 1.00 90.81 205 PRO A CA 1
ATOM 1648 C C . PRO A 1 205 ? 11.904 -6.346 -3.428 1.00 90.81 205 PRO A C 1
ATOM 1650 O O . PRO A 1 205 ? 12.737 -5.738 -4.100 1.00 90.81 205 PRO A O 1
ATOM 1653 N N . GLU A 1 206 ? 11.767 -7.671 -3.502 1.00 92.88 206 GLU A N 1
ATOM 1654 C CA . GLU A 1 206 ? 12.615 -8.539 -4.328 1.00 92.88 206 GLU A CA 1
ATOM 1655 C C . GLU A 1 206 ? 12.446 -8.261 -5.830 1.00 92.88 206 GLU A C 1
ATOM 1657 O O . GLU A 1 206 ? 13.427 -8.094 -6.564 1.00 92.88 206 GLU A O 1
ATOM 1662 N N . LEU A 1 207 ? 11.197 -8.168 -6.298 1.00 94.69 207 LEU A N 1
ATOM 1663 C CA . LEU A 1 207 ? 10.879 -7.944 -7.709 1.00 94.69 207 LEU A CA 1
ATOM 1664 C C . LEU A 1 207 ? 11.302 -6.544 -8.169 1.00 94.69 207 LEU A C 1
ATOM 1666 O O . LEU A 1 207 ? 11.892 -6.384 -9.240 1.00 94.69 207 LEU A O 1
ATOM 1670 N N . TYR A 1 208 ? 11.046 -5.539 -7.332 1.00 94.44 208 TYR A N 1
ATOM 1671 C CA . TYR A 1 208 ? 11.423 -4.154 -7.568 1.00 94.44 208 TYR A CA 1
ATOM 1672 C C . TYR A 1 208 ? 12.941 -4.014 -7.693 1.00 94.44 208 TYR A C 1
ATOM 1674 O O . TYR A 1 208 ? 13.425 -3.521 -8.714 1.00 94.44 208 TYR A O 1
ATOM 1682 N N . GLU A 1 209 ? 13.709 -4.498 -6.711 1.00 94.25 209 GLU A N 1
ATOM 1683 C CA . GLU A 1 209 ? 15.172 -4.440 -6.772 1.00 94.25 209 GLU A CA 1
ATOM 1684 C C . GLU A 1 209 ? 15.722 -5.191 -7.988 1.00 94.25 209 GLU A C 1
ATOM 1686 O O . GLU A 1 209 ? 16.590 -4.674 -8.697 1.00 94.25 209 GLU A O 1
ATOM 1691 N N . THR A 1 210 ? 15.185 -6.380 -8.276 1.00 95.12 210 THR A N 1
ATOM 1692 C CA . THR A 1 210 ? 15.613 -7.188 -9.424 1.00 95.12 210 THR A CA 1
ATOM 1693 C C . THR A 1 210 ? 15.421 -6.445 -10.741 1.00 95.12 210 THR A C 1
ATOM 1695 O O . THR A 1 210 ? 16.360 -6.330 -11.535 1.00 95.12 210 THR A O 1
ATOM 1698 N N . ARG A 1 211 ? 14.245 -5.851 -10.955 1.00 94.44 211 ARG A N 1
ATOM 1699 C CA . ARG A 1 211 ? 13.939 -5.119 -12.190 1.00 94.44 211 ARG A CA 1
ATOM 1700 C C . ARG A 1 211 ? 14.676 -3.792 -12.297 1.00 94.44 211 ARG A C 1
ATOM 1702 O O . ARG A 1 211 ? 15.084 -3.428 -13.399 1.00 94.44 211 ARG A O 1
ATOM 1709 N N . MET A 1 212 ? 14.916 -3.094 -11.187 1.00 93.31 212 MET A N 1
ATOM 1710 C CA . MET A 1 212 ? 15.763 -1.896 -11.184 1.00 93.31 212 MET A CA 1
ATOM 1711 C C . MET A 1 212 ? 17.212 -2.215 -11.545 1.00 93.31 212 MET A C 1
ATOM 1713 O O . MET A 1 212 ? 17.839 -1.447 -12.278 1.00 93.31 212 MET A O 1
ATOM 1717 N N . VAL A 1 213 ? 17.740 -3.359 -11.101 1.00 94.06 213 VAL A N 1
ATOM 1718 C CA . VAL A 1 213 ? 19.065 -3.835 -11.521 1.00 94.06 213 VAL A CA 1
ATOM 1719 C C . VAL A 1 213 ? 19.070 -4.209 -13.002 1.00 94.06 213 VAL A C 1
ATOM 1721 O O . VAL A 1 213 ? 19.950 -3.755 -13.735 1.00 94.06 213 VAL A O 1
ATOM 1724 N N . ASN A 1 214 ? 18.086 -4.986 -13.465 1.00 92.62 214 ASN A N 1
ATOM 1725 C CA . ASN A 1 214 ? 17.999 -5.431 -14.862 1.00 92.62 214 ASN A CA 1
ATOM 1726 C C . ASN A 1 214 ? 17.910 -4.248 -15.847 1.00 92.62 214 ASN A C 1
ATOM 1728 O O . ASN A 1 214 ? 18.484 -4.304 -16.935 1.00 92.62 214 ASN A O 1
ATOM 1732 N N . GLN A 1 215 ? 17.244 -3.161 -15.450 1.00 90.50 215 GLN A N 1
ATOM 1733 C CA . GLN A 1 215 ? 17.105 -1.937 -16.247 1.00 90.50 215 GLN A CA 1
ATOM 1734 C C . GLN A 1 215 ? 18.271 -0.946 -16.075 1.00 90.50 215 GLN A C 1
ATOM 1736 O O . GLN A 1 215 ? 18.388 0.009 -16.841 1.00 90.50 215 GLN A O 1
ATOM 1741 N N . GLY A 1 216 ? 19.167 -1.176 -15.110 1.00 90.88 216 GLY A N 1
ATOM 1742 C CA . GLY A 1 216 ? 20.337 -0.330 -14.863 1.00 90.88 216 GLY A CA 1
ATOM 1743 C C . GLY A 1 216 ? 20.076 0.914 -14.005 1.00 90.88 216 GLY A C 1
ATOM 1744 O O . GLY A 1 216 ? 20.934 1.796 -13.963 1.00 90.88 216 GLY A O 1
ATOM 1745 N N . TYR A 1 217 ? 18.936 0.981 -13.311 1.00 88.75 217 TYR A N 1
ATOM 1746 C CA . TYR A 1 217 ? 18.604 2.046 -12.354 1.00 88.75 217 TYR A CA 1
ATOM 1747 C C . TYR A 1 217 ? 19.193 1.806 -10.956 1.00 88.75 217 TYR A C 1
ATOM 1749 O O . TYR A 1 217 ? 19.405 2.760 -10.210 1.00 88.75 217 TYR A O 1
ATOM 1757 N N . LEU A 1 218 ? 19.494 0.551 -10.609 1.00 90.44 218 LEU A N 1
ATOM 1758 C CA . LEU A 1 218 ? 20.110 0.162 -9.339 1.00 90.44 218 LEU A CA 1
ATOM 1759 C C . LEU A 1 218 ? 21.361 -0.687 -9.595 1.00 90.44 218 LEU A C 1
ATOM 1761 O O . LEU A 1 218 ? 21.376 -1.553 -10.470 1.00 90.44 218 LEU A O 1
ATOM 1765 N N . ALA A 1 219 ? 22.434 -0.455 -8.840 1.00 93.94 219 ALA A N 1
ATOM 1766 C CA . ALA A 1 219 ? 23.607 -1.318 -8.912 1.00 93.94 219 ALA A CA 1
ATOM 1767 C C . ALA A 1 219 ? 23.322 -2.649 -8.202 1.00 93.94 219 ALA A C 1
ATOM 1769 O O . ALA A 1 219 ? 22.734 -2.673 -7.126 1.00 93.94 219 ALA A O 1
ATOM 1770 N N . ARG A 1 220 ? 23.794 -3.772 -8.759 1.00 93.62 220 ARG A N 1
ATOM 1771 C CA . ARG A 1 220 ? 23.576 -5.108 -8.171 1.00 93.62 220 ARG A CA 1
ATOM 1772 C C . ARG A 1 220 ? 24.054 -5.222 -6.716 1.00 93.62 220 ARG A C 1
ATOM 1774 O O . ARG A 1 220 ? 23.481 -5.992 -5.954 1.00 93.62 220 ARG A O 1
ATOM 1781 N N . GLU A 1 221 ? 25.111 -4.506 -6.347 1.00 94.94 221 GLU A N 1
ATOM 1782 C CA . GLU A 1 221 ? 25.671 -4.484 -4.987 1.00 94.94 221 GLU A CA 1
ATOM 1783 C C . GLU A 1 221 ? 24.799 -3.743 -3.965 1.00 94.94 221 GLU A C 1
ATOM 1785 O O . GLU A 1 221 ? 24.881 -4.047 -2.777 1.00 94.94 221 GLU A O 1
ATOM 1790 N N . ASP A 1 222 ? 23.925 -2.855 -4.441 1.00 93.81 222 ASP A N 1
ATOM 1791 C CA . ASP A 1 222 ? 22.968 -2.091 -3.637 1.00 93.81 222 ASP A CA 1
ATOM 1792 C C . ASP A 1 222 ? 21.578 -2.759 -3.592 1.00 93.81 222 ASP A C 1
ATOM 1794 O O . ASP A 1 222 ? 20.643 -2.193 -3.034 1.00 93.81 222 ASP A O 1
ATOM 1798 N N . ALA A 1 223 ? 21.446 -3.957 -4.174 1.00 93.44 223 ALA A N 1
ATOM 1799 C CA . ALA A 1 223 ? 20.213 -4.738 -4.266 1.00 93.44 223 ALA A CA 1
ATOM 1800 C C . ALA A 1 223 ? 20.312 -6.034 -3.426 1.00 93.44 223 ALA A C 1
ATOM 1802 O O . ALA A 1 223 ? 20.613 -7.111 -3.972 1.00 93.44 223 ALA A O 1
ATOM 1803 N N . PRO A 1 224 ? 20.169 -5.958 -2.088 1.00 92.88 224 PRO A N 1
ATOM 1804 C CA . PRO A 1 224 ? 20.293 -7.116 -1.199 1.00 92.88 224 PRO A CA 1
ATOM 1805 C C . PRO A 1 224 ? 19.238 -8.204 -1.443 1.00 92.88 224 PRO A C 1
ATOM 1807 O O . PRO A 1 224 ? 19.506 -9.366 -1.134 1.00 92.88 224 PRO A O 1
ATOM 1810 N N . LEU A 1 225 ? 18.087 -7.848 -2.013 1.00 92.25 225 LEU A N 1
ATOM 1811 C CA . LEU A 1 225 ? 16.937 -8.719 -2.263 1.00 92.25 225 LEU A CA 1
ATOM 1812 C C . LEU A 1 225 ? 16.834 -9.167 -3.731 1.00 92.25 225 LEU A C 1
ATOM 1814 O O . LEU A 1 225 ? 15.858 -9.797 -4.123 1.00 92.25 225 LEU A O 1
ATOM 1818 N N . TYR A 1 226 ? 17.845 -8.873 -4.554 1.00 93.12 226 TYR A N 1
ATOM 1819 C CA . TYR A 1 226 ? 17.896 -9.313 -5.950 1.00 93.12 226 TYR A CA 1
ATOM 1820 C C . TYR A 1 226 ? 17.768 -10.838 -6.093 1.00 93.12 226 TYR A C 1
ATOM 1822 O O . TYR A 1 226 ? 18.538 -11.599 -5.490 1.00 93.12 226 TYR A O 1
ATOM 1830 N N . LEU A 1 227 ? 16.903 -11.265 -7.013 1.00 92.69 227 LEU A N 1
ATOM 1831 C CA . LEU A 1 227 ? 16.672 -12.661 -7.369 1.00 92.69 227 LEU A CA 1
ATOM 1832 C C . LEU A 1 227 ? 17.340 -13.016 -8.704 1.00 92.69 227 LEU A C 1
ATOM 1834 O O . LEU A 1 227 ? 17.138 -12.364 -9.727 1.00 92.69 227 LEU A O 1
ATOM 1838 N N . GLU A 1 228 ? 18.132 -14.092 -8.721 1.00 90.00 228 GLU A N 1
ATOM 1839 C CA . GLU A 1 228 ? 18.705 -14.609 -9.969 1.00 90.00 228 GLU A CA 1
ATOM 1840 C C . GLU A 1 228 ? 17.637 -15.297 -10.831 1.00 90.00 228 GLU A C 1
ATOM 1842 O O . GLU A 1 228 ? 16.966 -16.224 -10.382 1.00 90.00 228 GLU A O 1
ATOM 1847 N N . GLY A 1 229 ? 17.547 -14.907 -12.107 1.00 83.50 229 GLY A N 1
ATOM 1848 C CA . GLY A 1 229 ? 16.688 -15.569 -13.097 1.00 83.50 229 GLY A CA 1
ATOM 1849 C C . GLY A 1 229 ? 15.250 -15.050 -13.175 1.00 83.50 229 GLY A C 1
ATOM 1850 O O . GLY A 1 229 ? 14.458 -15.638 -13.908 1.00 83.50 229 GLY A O 1
ATOM 1851 N N . VAL A 1 230 ? 14.933 -13.966 -12.463 1.00 84.62 230 VAL A N 1
ATOM 1852 C CA . VAL A 1 230 ? 13.676 -13.216 -12.594 1.00 84.62 230 VAL A CA 1
ATOM 1853 C C . VAL A 1 230 ? 13.885 -12.059 -13.582 1.00 84.62 230 VAL A C 1
ATOM 1855 O O . VAL A 1 230 ? 14.895 -11.350 -13.501 1.00 84.62 230 VAL A O 1
ATOM 1858 N N . GLU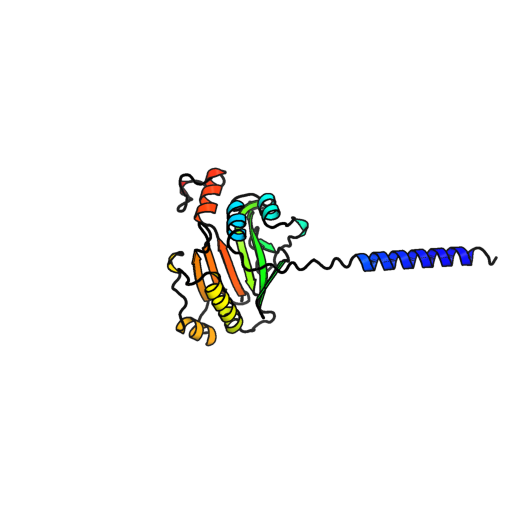 A 1 231 ? 12.963 -11.911 -14.542 1.00 75.12 231 GLU A N 1
ATOM 1859 C CA . GLU A 1 231 ? 12.990 -10.866 -15.585 1.00 75.12 231 GLU A CA 1
ATOM 1860 C C . GLU A 1 231 ? 12.205 -9.603 -15.184 1.00 75.12 231 GLU A C 1
ATOM 1862 O O . GLU A 1 231 ? 11.039 -9.693 -14.717 1.00 75.12 231 GLU A O 1
#

Secondary structure (DSSP, 8-state):
--SHHHHHHHHHHHHHHHHHHHHHTT-------EEPPP-THHHHHHHHHTTS-HHHHHHHHT--GGG-BPPPGGG--TTEEEEEEEEEETTEEEEEEEEEEE-TTSSSEEEEEEEEEEE--SSTT---HHHHHHHHHHHHHHH-S--GGGSTTPPPP-HHHHHHHHHT--SEEEEEEE-SSSPEEEEEEEEETTEEEEEEEEE-HHHHHHHHHHHTSS-GGG-TTPPTT--